Protein 5V1B (pdb70)

Secondary structure (DSSP, 8-state):
--HHHHHIIIIIHHHHHHTSEEEEETSSHHHHHHHHHHHHHHHHHTT-----B----B---EEEEE-S-STT-HHHHHHHHHHHHHHHTTTTSSSS----EEPPEEEEEE--SS--EEEE-S-SS--SEEEEEEEE-BTT--HHHHB--EEE--SSSS--EEE--BTTEEEEEE-STT--EEEPPBSS-EEEEEEEEEPHHHHHHHHHTT-SPSGGGG--EEPPP-

Organism: Homo sapiens (NCBI:txid9606)

InterPro domains:
  IPR005123 Oxoglutarate/iron-dependent dioxygenase domain [PS51471] (278-376)
  IPR006620 Prolyl 4-hydroxylase, alpha subunit [SM00702] (189-375)
  IPR044862 Prolyl 4-hydroxylase alpha subunit, Fe(2+) 2OG dioxygenase domain [PF13640] (283-374)
  IPR051559 Hypoxia-inducible factor prolyl hydroxylases [PTHR12907] (71-391)

B-factor: mean 69.2, std 18.64, range [43.56, 167.68]

GO terms:
  GO:0016706 2-oxoglutarate-dependent dioxygenase activity (F, IDA)
  GO:0008198 ferrous iron binding (F, IDA)
  GO:0005634 nucleus (C, IDA)
  GO:0031545 peptidyl-proline 4-dioxygenase activity (F, IDA)
  GO:0018401 peptidyl-proline hydroxylation to 4-hydroxy-L-proline (P, IDA)
  GO:0005634 nucleus (C, EXP)
  GO:0031545 peptidyl-proline 4-dioxygenase activity (F, EXP)
  GO:0160082 hypoxia-inducible factor-proline dioxygenase activity (F, EXP)
  GO:0043523 regulation of neuron apoptotic process (P, IMP)
  GO:0005515 protein binding (F, IPI)
  GO:0005654 nucleoplasm (C, TAS)
  GO:0005654 nucleoplasm (C, IDA)
  GO:0001666 response to hypoxia (P, IDA)
  GO:0045454 cell redox homeostasis (P, IDA)
  GO:0045732 positive regulation of protein catabolic process (P, IDA)
  GO:0019826 oxygen sensor activity (F, IDA)

Structure (mmCIF, N/CA/C/O backbone):
data_5V1B
#
_entry.id   5V1B
#
_cell.length_a   66.717
_cell.length_b   112.082
_cell.length_c   66.223
_cell.angle_alpha   90.000
_cell.angle_beta   90.000
_cell.angle_gamma   90.000
#
_symmetry.space_group_name_H-M   'C 2 2 21'
#
loop_
_entity.id
_entity.type
_entity.pdbx_description
1 polymer 'Egl nine homolog 2'
2 non-polymer 'SULFATE ION'
3 non-polymer 'FE (III) ION'
4 non-polymer 4-([1,2,4]triazolo[1,5-a]pyridin-5-yl)benzonitrile
5 water water
#
loop_
_atom_site.group_PDB
_atom_site.id
_atom_site.type_symbol
_atom_site.label_atom_id
_atom_site.label_alt_id
_atom_site.label_comp_id
_atom_site.label_asym_id
_atom_site.label_entity_id
_atom_site.label_seq_id
_atom_site.pdbx_PDB_ins_code
_atom_site.Cartn_x
_atom_site.Cartn_y
_atom_site.Cartn_z
_atom_site.occupancy
_atom_site.B_iso_or_equiv
_atom_site.auth_seq_id
_atom_site.auth_comp_id
_atom_site.auth_asym_id
_atom_site.auth_atom_id
_atom_site.pdbx_PDB_model_num
ATOM 1 N N . PRO A 1 8 ? 41.933 5.430 -6.546 1.00 100.10 171 PRO A N 1
ATOM 2 C CA . PRO A 1 8 ? 40.786 6.310 -6.394 1.00 97.45 171 PRO A CA 1
ATOM 3 C C . PRO A 1 8 ? 40.144 6.695 -7.727 1.00 95.05 171 PRO A C 1
ATOM 4 O O . PRO A 1 8 ? 40.839 7.134 -8.644 1.00 95.93 171 PRO A O 1
ATOM 8 N N . SER A 1 9 ? 38.828 6.504 -7.819 1.00 93.59 172 SER A N 1
ATOM 9 C CA . SER A 1 9 ? 38.021 6.982 -8.946 1.00 91.73 172 SER A CA 1
ATOM 10 C C . SER A 1 9 ? 37.620 8.449 -8.730 1.00 92.28 172 SER A C 1
ATOM 11 O O . SER A 1 9 ? 37.759 8.975 -7.619 1.00 92.48 172 SER A O 1
ATOM 14 N N . ALA A 1 10 ? 37.135 9.101 -9.793 1.00 92.24 173 ALA A N 1
ATOM 15 C CA . ALA A 1 10 ? 36.723 10.515 -9.750 1.00 86.36 173 ALA A CA 1
ATOM 16 C C . ALA A 1 10 ? 35.701 10.854 -8.638 1.00 83.62 173 ALA A C 1
ATOM 17 O O . ALA A 1 10 ? 35.911 11.842 -7.928 1.00 83.76 173 ALA A O 1
ATOM 19 N N . PRO A 1 11 ? 34.620 10.042 -8.464 1.00 81.65 174 PRO A N 1
ATOM 20 C CA . PRO A 1 11 ? 33.722 10.331 -7.331 1.00 80.09 174 PRO A CA 1
ATOM 21 C C . PRO A 1 11 ? 34.325 10.063 -5.940 1.00 78.62 174 PRO A C 1
ATOM 22 O O . PRO A 1 11 ? 33.911 10.705 -4.966 1.00 80.29 174 PRO A O 1
ATOM 26 N N . GLU A 1 12 ? 35.276 9.129 -5.855 1.00 75.71 175 GLU A N 1
ATOM 27 C CA . GLU A 1 12 ? 35.986 8.822 -4.604 1.00 72.95 175 GLU A CA 1
ATOM 28 C C . GLU A 1 12 ? 36.899 9.974 -4.199 1.00 72.42 175 GLU A C 1
ATOM 29 O O . GLU A 1 12 ? 36.979 10.330 -3.020 1.00 70.11 175 GLU A O 1
ATOM 35 N N . ARG A 1 13 ? 37.575 10.547 -5.194 1.00 74.32 176 ARG A N 1
ATOM 36 C CA . ARG A 1 13 ? 38.491 11.663 -5.005 1.00 73.34 176 ARG A CA 1
ATOM 37 C C . ARG A 1 13 ? 37.742 12.915 -4.548 1.00 69.67 176 ARG A C 1
ATOM 38 O O . ARG A 1 13 ? 38.216 13.637 -3.667 1.00 67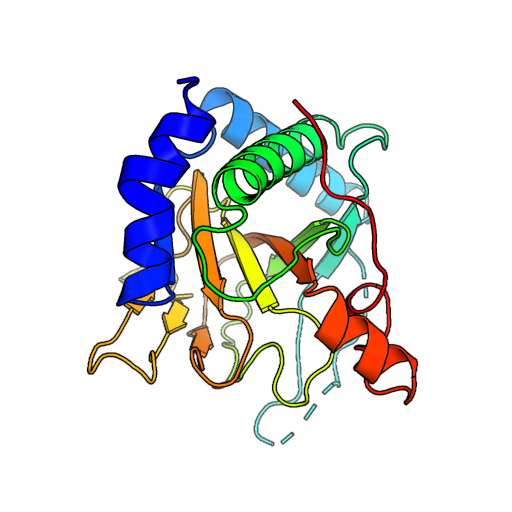.60 176 ARG A O 1
ATOM 46 N N . LEU A 1 14 ? 36.568 13.147 -5.139 1.00 66.82 177 LEU A N 1
ATOM 47 C CA . LEU A 1 14 ? 35.706 14.279 -4.778 1.00 66.03 177 LEU A CA 1
ATOM 48 C C . LEU A 1 14 ? 35.208 14.185 -3.330 1.00 65.89 177 LEU A C 1
ATOM 49 O O . LEU A 1 14 ? 35.184 15.189 -2.604 1.00 66.42 177 LEU A O 1
ATOM 54 N N . ALA A 1 15 ? 34.828 12.974 -2.924 1.00 63.07 178 ALA A N 1
ATOM 55 C CA . ALA A 1 15 ? 34.355 12.720 -1.575 1.00 62.54 178 ALA A CA 1
ATOM 56 C C . ALA A 1 15 ? 35.448 12.937 -0.517 1.00 64.16 178 ALA A C 1
ATOM 57 O O . ALA A 1 15 ? 35.247 13.720 0.415 1.00 64.87 178 ALA A O 1
ATOM 59 N N . LEU A 1 16 ? 36.603 12.284 -0.688 1.00 64.77 179 LEU A N 1
ATOM 60 C CA . LEU A 1 16 ? 37.663 12.274 0.335 1.00 66.00 179 LEU A CA 1
ATOM 61 C C . LEU A 1 16 ? 38.432 13.593 0.462 1.00 67.66 179 LEU A C 1
ATOM 62 O O . LEU A 1 16 ? 38.798 13.998 1.570 1.00 66.25 179 LEU A O 1
ATOM 67 N N . ASP A 1 17 ? 38.671 14.252 -0.673 1.00 69.50 180 ASP A N 1
ATOM 68 C CA . ASP A 1 17 ? 39.426 15.510 -0.712 1.00 71.59 180 ASP A CA 1
ATOM 69 C C . ASP A 1 17 ? 38.565 16.752 -0.467 1.00 70.16 180 ASP A C 1
ATOM 70 O O . ASP A 1 17 ? 39.098 17.807 -0.106 1.00 71.47 180 ASP A O 1
ATOM 75 N N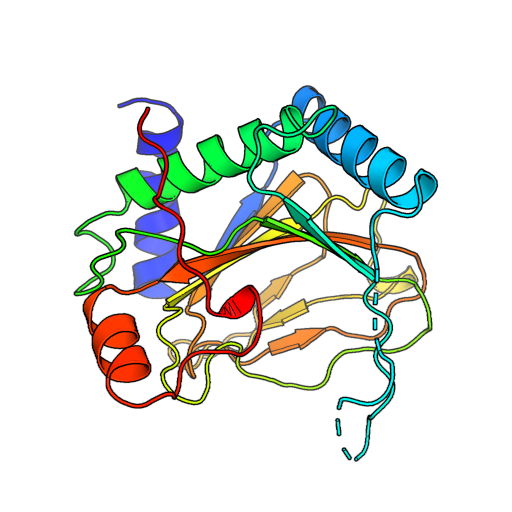 . TYR A 1 18 ? 37.247 16.631 -0.657 1.00 66.26 181 TYR A N 1
ATOM 76 C CA . TYR A 1 18 ? 36.362 17.792 -0.589 1.00 62.00 181 TYR A CA 1
ATOM 77 C C . TYR A 1 18 ? 35.084 17.625 0.239 1.00 60.63 181 TYR A C 1
ATOM 78 O O . TYR A 1 18 ? 34.878 18.375 1.205 1.00 61.01 181 TYR A O 1
ATOM 87 N N . ILE A 1 19 ? 34.230 16.669 -0.133 1.00 56.63 182 ILE A N 1
ATOM 88 C CA . ILE A 1 19 ? 32.912 16.529 0.508 1.00 53.80 182 ILE A CA 1
ATOM 89 C C . ILE A 1 19 ? 32.994 16.171 2.006 1.00 53.54 182 ILE A C 1
ATOM 90 O O . ILE A 1 19 ? 32.375 16.853 2.830 1.00 53.66 182 ILE A O 1
ATOM 95 N N . VAL A 1 20 ? 33.767 15.134 2.343 1.00 52.95 183 VAL A N 1
ATOM 96 C CA . VAL A 1 20 ? 34.003 14.727 3.742 1.00 53.46 183 VAL A CA 1
ATOM 97 C C . VAL A 1 20 ? 34.468 15.897 4.649 1.00 56.42 183 VAL A C 1
ATOM 98 O O . VAL A 1 20 ? 33.771 16.195 5.629 1.00 55.88 183 VAL A O 1
ATOM 102 N N . PRO A 1 21 ? 35.612 16.581 4.324 1.00 58.73 184 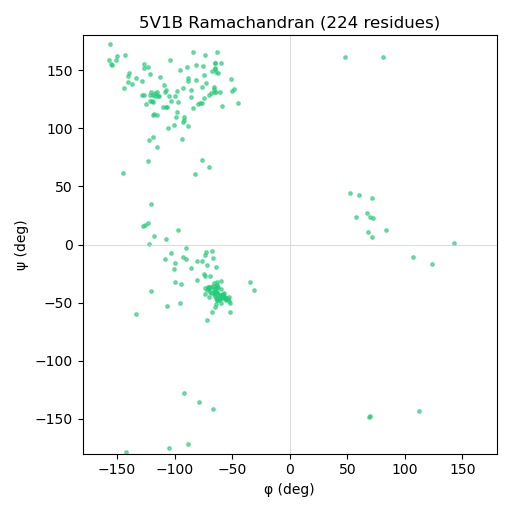PRO A N 1
ATOM 103 C CA . PRO A 1 21 ? 36.016 17.696 5.206 1.00 59.20 184 PRO A CA 1
ATOM 104 C C . PRO A 1 21 ? 35.021 18.866 5.265 1.00 57.82 184 PRO A C 1
ATOM 105 O O . PRO A 1 21 ? 34.898 19.497 6.318 1.00 59.84 184 PRO A O 1
ATOM 109 N N . CYS A 1 22 ? 34.322 19.138 4.162 1.00 55.56 185 CYS A N 1
ATOM 110 C CA . CYS A 1 22 ? 33.243 20.135 4.144 1.00 55.61 185 CYS A CA 1
ATOM 111 C C . CYS A 1 22 ? 32.103 19.793 5.090 1.00 53.44 185 CYS A C 1
ATOM 112 O O . CYS A 1 22 ? 31.655 20.649 5.851 1.00 53.92 185 CYS A O 1
ATOM 115 N N . MET A 1 23 ? 31.649 18.544 5.034 1.00 52.95 186 MET A N 1
ATOM 116 C CA . MET A 1 23 ? 30.564 18.064 5.884 1.00 55.43 186 MET A CA 1
ATOM 117 C C . MET A 1 23 ? 30.973 17.921 7.347 1.00 58.52 186 MET A C 1
ATOM 118 O O . MET A 1 23 ? 30.168 18.200 8.244 1.00 57.24 186 MET A O 1
ATOM 123 N N . ARG A 1 24 ? 32.217 17.486 7.577 1.00 64.16 187 ARG A N 1
ATOM 124 C CA . ARG A 1 24 ? 32.786 17.387 8.925 1.00 67.73 187 ARG A CA 1
ATOM 125 C C . ARG A 1 24 ? 32.826 18.737 9.637 1.00 67.91 187 ARG A C 1
ATOM 126 O O . ARG A 1 24 ? 32.469 18.830 10.813 1.00 70.16 187 ARG A O 1
ATOM 134 N N . TYR A 1 25 ? 33.233 19.777 8.910 1.00 66.88 188 TYR A N 1
ATOM 135 C CA . TYR A 1 25 ? 33.506 21.079 9.506 1.00 71.27 188 TYR A CA 1
ATOM 136 C C . TYR A 1 25 ? 32.325 22.058 9.437 1.00 71.71 188 TYR A C 1
ATOM 137 O O . TYR A 1 25 ? 31.959 22.651 10.458 1.00 72.13 188 TYR A O 1
ATOM 146 N N . TYR A 1 26 ? 31.744 22.230 8.248 1.00 70.64 189 TYR A N 1
ATOM 147 C CA . TYR A 1 26 ? 30.659 23.209 8.047 1.00 71.59 189 TYR A CA 1
ATOM 148 C C . TYR A 1 26 ? 29.277 22.585 8.041 1.00 67.59 189 TYR A C 1
ATOM 149 O O . TYR A 1 26 ? 28.280 23.282 8.250 1.00 67.28 189 TYR A O 1
ATOM 158 N N . GLY A 1 27 ? 29.227 21.280 7.779 1.00 63.10 190 GLY A N 1
ATOM 159 C CA . GLY A 1 27 ? 27.974 20.562 7.596 1.00 58.41 190 GLY A CA 1
ATOM 160 C C . GLY A 1 27 ? 27.240 20.972 6.342 1.00 55.35 190 GLY A C 1
ATOM 161 O O . GLY A 1 27 ? 26.074 20.634 6.161 1.00 55.53 190 GLY A O 1
ATOM 162 N N . ILE A 1 28 ? 27.932 21.728 5.497 1.00 53.71 191 ILE A N 1
ATOM 163 C CA . ILE A 1 28 ? 27.413 22.210 4.226 1.00 53.10 191 ILE A CA 1
ATOM 164 C C . ILE A 1 28 ? 28.526 22.026 3.187 1.00 53.66 191 ILE A C 1
ATOM 165 O O . ILE A 1 28 ? 29.706 22.272 3.475 1.00 54.03 191 ILE A O 1
ATOM 170 N N . CYS A 1 29 ? 28.140 21.563 1.999 1.00 51.51 192 CYS A N 1
ATOM 171 C CA . CYS A 1 29 ? 29.059 21.393 0.885 1.00 51.22 192 CYS A CA 1
ATOM 172 C C . CYS A 1 29 ? 28.394 21.726 -0.437 1.00 52.11 192 CYS A C 1
ATOM 173 O O . CYS A 1 29 ? 27.272 21.296 -0.710 1.00 54.68 192 CYS A O 1
ATOM 176 N N . VAL A 1 30 ? 29.122 22.481 -1.253 1.00 54.35 193 VAL A N 1
ATOM 177 C CA . VAL A 1 30 ? 28.673 22.928 -2.570 1.00 53.38 193 VAL A CA 1
ATOM 178 C C . VAL A 1 30 ? 29.668 22.426 -3.625 1.00 53.20 193 VAL A C 1
ATOM 179 O O . VAL A 1 30 ? 30.866 22.706 -3.529 1.00 52.79 193 VAL A O 1
ATOM 183 N N . VAL A 1 31 ? 29.165 21.675 -4.608 1.00 51.86 194 VAL A N 1
ATOM 184 C CA . VAL A 1 31 ? 29.975 21.171 -5.723 1.00 53.13 194 VAL A CA 1
ATOM 185 C C . VAL A 1 31 ? 29.445 21.719 -7.049 1.00 54.98 194 VAL A C 1
ATOM 186 O O . VAL A 1 31 ? 28.352 21.365 -7.487 1.00 54.32 194 VAL A O 1
ATOM 190 N N . ASP A 1 32 ? 30.234 22.589 -7.674 1.00 60.37 195 ASP A N 1
ATOM 191 C CA . ASP A 1 32 ? 29.908 23.139 -8.991 1.00 61.63 195 ASP A CA 1
ATOM 192 C C . ASP A 1 32 ? 30.453 22.273 -10.117 1.00 61.34 195 ASP A C 1
ATOM 193 O O . ASP A 1 32 ? 31.447 21.557 -9.933 1.00 62.02 195 ASP A O 1
ATOM 198 N N . SER A 1 33 ? 29.778 22.343 -11.268 1.00 60.97 196 SER A N 1
ATOM 199 C CA . SER A 1 33 ? 30.040 21.496 -12.444 1.00 61.74 196 SER A CA 1
ATOM 200 C C . SER A 1 33 ? 30.056 19.997 -12.092 1.00 62.71 196 SER A C 1
ATOM 201 O O . SER A 1 33 ? 30.929 19.240 -12.546 1.00 66.70 196 SER A O 1
ATOM 204 N N . PHE A 1 34 ? 29.072 19.591 -11.285 1.00 59.96 197 PHE A N 1
ATOM 205 C CA . PHE A 1 34 ? 28.984 18.236 -10.736 1.00 57.16 197 PHE A CA 1
ATOM 206 C C . PHE A 1 34 ? 28.815 17.150 -11.796 1.00 58.77 197 PHE A C 1
ATOM 207 O O . PHE A 1 34 ? 29.428 16.084 -11.689 1.00 62.49 197 PHE A O 1
ATOM 215 N N . LEU A 1 35 ? 27.992 17.429 -12.806 1.00 58.12 198 LEU A N 1
ATOM 216 C CA . LEU A 1 35 ? 27.733 16.488 -13.895 1.00 57.56 198 LEU A CA 1
ATOM 217 C C . LEU A 1 35 ? 28.369 16.885 -15.236 1.00 58.96 198 LEU A C 1
ATOM 218 O O . LEU A 1 35 ? 28.414 16.070 -16.162 1.00 59.86 198 LEU A O 1
ATOM 223 N N . GLY A 1 36 ? 28.856 18.125 -15.333 1.00 56.91 199 GLY A N 1
ATOM 224 C CA . GLY A 1 36 ? 29.304 18.690 -16.604 1.00 57.85 199 GLY A CA 1
ATOM 225 C C . GLY A 1 36 ? 28.143 19.201 -17.439 1.00 58.25 199 GLY A C 1
ATOM 226 O O . GLY A 1 36 ? 26.989 18.821 -17.222 1.00 57.53 199 GLY A O 1
ATOM 227 N N . ALA A 1 37 ? 28.455 20.060 -18.404 1.00 61.07 200 ALA A N 1
ATOM 228 C CA . ALA A 1 37 ? 27.442 20.714 -19.241 1.00 63.12 200 ALA A CA 1
ATOM 229 C C . ALA A 1 37 ? 26.560 19.745 -20.045 1.00 64.29 200 ALA A C 1
ATOM 230 O O . ALA A 1 37 ? 25.355 19.983 -20.181 1.00 64.43 200 ALA A O 1
ATOM 232 N N . ALA A 1 38 ? 27.156 18.662 -20.553 1.00 64.36 201 ALA A N 1
ATOM 233 C CA . ALA A 1 38 ? 26.458 17.716 -21.435 1.00 64.66 201 ALA A CA 1
ATOM 234 C C . ALA A 1 38 ? 25.346 16.933 -20.728 1.00 62.39 201 ALA A C 1
ATOM 235 O O . ALA A 1 38 ? 24.184 16.995 -21.145 1.00 61.96 201 ALA A O 1
ATOM 237 N N . LEU A 1 39 ? 25.704 16.211 -19.666 1.00 60.75 202 LEU A N 1
ATOM 238 C CA . LEU A 1 39 ? 24.738 15.415 -18.908 1.00 60.22 202 LEU A CA 1
ATOM 239 C C . LEU A 1 39 ? 23.779 16.301 -18.111 1.00 59.05 202 LEU A C 1
ATOM 240 O O . LEU A 1 39 ? 22.592 15.994 -18.014 1.00 59.40 202 LEU A O 1
ATOM 245 N N . GLY A 1 40 ? 24.304 17.395 -17.559 1.00 58.70 203 GLY A N 1
ATOM 246 C CA . GLY A 1 40 ? 23.499 18.408 -16.878 1.00 59.28 203 GLY A CA 1
ATOM 247 C C . GLY A 1 40 ? 22.435 18.991 -17.794 1.00 62.44 203 GLY A C 1
ATOM 248 O O . GLY A 1 40 ? 21.293 19.203 -17.374 1.00 62.86 203 GLY A O 1
ATOM 249 N N . GLY A 1 41 ? 22.826 19.257 -19.042 1.00 63.98 204 GLY A N 1
ATOM 250 C CA . GLY A 1 41 ? 21.904 19.664 -20.102 1.00 64.01 204 GLY A CA 1
ATOM 251 C C . GLY A 1 41 ? 20.825 18.627 -20.350 1.00 64.99 204 GLY A C 1
ATOM 252 O O . GLY A 1 41 ? 19.641 18.973 -20.457 1.00 65.93 204 GLY A O 1
ATOM 253 N N . ARG A 1 42 ? 21.235 17.356 -20.419 1.00 65.44 205 ARG A N 1
ATOM 254 C CA . ARG A 1 42 ? 20.303 16.232 -20.579 1.00 66.17 205 ARG A CA 1
ATOM 255 C C . ARG A 1 42 ? 19.332 16.056 -19.408 1.00 64.71 205 ARG A C 1
ATOM 256 O O . ARG A 1 42 ? 18.165 15.719 -19.638 1.00 67.64 205 ARG A O 1
ATOM 264 N N . VAL A 1 43 ? 19.802 16.290 -18.175 1.00 61.02 206 VAL A N 1
ATOM 265 C CA . VAL A 1 43 ? 18.933 16.260 -16.981 1.00 58.11 206 VAL A CA 1
ATOM 266 C C . VAL A 1 43 ? 17.865 17.361 -17.075 1.00 58.88 206 VAL A C 1
ATOM 267 O O . VAL A 1 43 ? 16.673 17.091 -16.873 1.00 60.08 206 VAL A O 1
ATOM 271 N N . LEU A 1 44 ? 18.293 18.580 -17.416 1.00 58.53 207 LEU A N 1
ATOM 272 C CA . LEU A 1 44 ? 17.381 19.714 -17.583 1.00 60.04 207 LEU A CA 1
ATOM 273 C C . LEU A 1 44 ? 16.321 19.445 -18.647 1.00 62.43 207 LEU A C 1
ATOM 274 O O . LEU A 1 44 ? 15.137 19.703 -18.415 1.00 63.61 207 LEU A O 1
ATOM 279 N N . ALA A 1 45 ? 16.754 18.916 -19.793 1.00 63.31 208 ALA A N 1
ATOM 280 C CA . ALA A 1 45 ? 15.852 18.528 -20.885 1.00 65.85 208 ALA A CA 1
ATOM 281 C C . ALA A 1 45 ? 14.723 17.600 -20.412 1.00 65.83 208 ALA A C 1
ATOM 282 O O . ALA A 1 45 ? 13.555 17.818 -20.752 1.00 66.19 208 ALA A O 1
ATOM 284 N N . GLU A 1 46 ? 15.083 16.593 -19.610 1.00 64.45 209 GLU A N 1
ATOM 285 C CA . GLU A 1 46 ? 14.132 15.599 -19.105 1.00 63.51 209 GLU A CA 1
ATOM 286 C C . GLU A 1 46 ? 13.137 16.190 -18.112 1.00 62.21 209 GLU A C 1
ATOM 287 O O . GLU A 1 46 ? 11.944 15.884 -18.177 1.00 61.29 209 GLU A O 1
ATOM 293 N N . VAL A 1 47 ? 13.637 17.044 -17.215 1.00 59.87 210 VAL A N 1
ATOM 294 C CA . VAL A 1 47 ? 12.813 17.727 -16.207 1.00 58.82 210 VAL A CA 1
ATOM 295 C C . VAL A 1 47 ? 11.741 18.605 -16.868 1.00 61.29 210 VAL A C 1
ATOM 296 O O . VAL A 1 47 ? 10.579 18.603 -16.443 1.00 63.52 210 VAL A O 1
ATOM 300 N N . GLU A 1 48 ? 12.142 19.328 -17.912 1.00 61.77 211 GLU A N 1
ATOM 301 C CA . GLU A 1 48 ? 11.236 20.170 -18.685 1.00 64.54 211 GLU A CA 1
ATOM 302 C C . GLU A 1 48 ? 10.230 19.346 -19.474 1.00 66.12 211 GLU A C 1
ATOM 303 O O . GLU A 1 48 ? 9.072 19.749 -19.614 1.00 68.04 211 GLU A O 1
ATOM 309 N N . ALA A 1 49 ? 10.686 18.201 -19.985 1.00 65.56 212 ALA A N 1
ATOM 310 C CA . ALA A 1 49 ? 9.827 17.244 -20.679 1.00 66.78 212 ALA A CA 1
ATOM 311 C C . ALA A 1 49 ? 8.817 16.622 -19.726 1.00 65.85 212 ALA A C 1
ATOM 312 O O . ALA A 1 49 ? 7.680 16.349 -20.118 1.00 68.79 212 ALA A O 1
ATOM 314 N N . LEU A 1 50 ? 9.239 16.403 -18.480 1.00 63.19 213 LEU A N 1
ATOM 315 C CA . LEU A 1 50 ? 8.336 15.975 -17.421 1.00 61.96 213 LEU A CA 1
ATOM 316 C C . LEU A 1 50 ? 7.319 17.069 -17.131 1.00 63.24 213 LEU A C 1
ATOM 317 O O . LEU A 1 50 ? 6.124 16.779 -17.008 1.00 63.20 213 LEU A O 1
ATOM 322 N N . LYS A 1 51 ? 7.794 18.317 -17.056 1.00 63.93 214 LYS A N 1
ATOM 323 C CA . LYS A 1 51 ? 6.920 19.467 -16.818 1.00 68.27 214 LYS A CA 1
ATOM 324 C C . LYS A 1 51 ? 5.844 19.618 -17.895 1.00 73.56 214 LYS A C 1
ATOM 325 O O . LYS A 1 51 ? 4.679 19.856 -17.565 1.00 76.57 214 LYS A O 1
ATOM 331 N N . ARG A 1 52 ? 6.238 19.459 -19.162 1.00 77.34 215 ARG A N 1
ATOM 332 C CA . ARG A 1 52 ? 5.315 19.576 -20.305 1.00 81.50 215 ARG A CA 1
ATOM 333 C C . ARG A 1 52 ? 4.309 18.428 -20.410 1.00 82.52 215 ARG A C 1
ATOM 334 O O . ARG A 1 52 ? 3.158 18.649 -20.786 1.00 87.96 215 ARG A O 1
ATOM 342 N N . GLY A 1 53 ? 4.743 17.213 -20.082 1.00 80.33 216 GLY A N 1
ATOM 343 C CA . GLY A 1 53 ? 3.858 16.043 -20.067 1.00 81.07 216 GLY A CA 1
ATOM 344 C C . GLY A 1 53 ? 2.790 16.071 -18.981 1.00 81.12 216 GLY A C 1
ATOM 345 O O . GLY A 1 53 ? 1.917 15.198 -18.943 1.00 83.01 216 GLY A O 1
ATOM 346 N N . GLY A 1 54 ? 2.858 17.080 -18.112 1.00 79.03 217 GLY A N 1
ATOM 347 C CA . GLY A 1 54 ? 1.953 17.219 -16.972 1.00 79.23 217 GLY A CA 1
ATOM 348 C C . GLY A 1 54 ? 2.243 16.185 -15.905 1.00 78.12 217 GLY A C 1
ATOM 349 O O . GLY A 1 54 ? 1.321 15.625 -15.311 1.00 80.32 217 GLY A O 1
ATOM 350 N N . ARG A 1 55 ? 3.529 15.933 -15.668 1.00 77.23 218 ARG A N 1
ATOM 351 C CA . ARG A 1 55 ? 3.959 14.896 -14.733 1.00 74.69 218 ARG A CA 1
ATOM 352 C C . ARG A 1 55 ? 4.357 15.443 -13.365 1.00 71.42 218 ARG A C 1
ATOM 353 O O . ARG A 1 55 ? 4.446 14.682 -12.403 1.00 70.13 218 ARG A O 1
ATOM 361 N N . LEU A 1 56 ? 4.589 16.754 -13.282 1.00 70.64 219 LEU A N 1
ATOM 362 C CA . LEU A 1 56 ? 4.854 17.417 -12.002 1.00 71.03 219 LEU A CA 1
ATOM 363 C C . LEU A 1 56 ? 3.542 17.930 -11.395 1.00 75.09 219 LEU A C 1
ATOM 364 O O . LEU A 1 56 ? 2.975 18.915 -11.880 1.00 77.06 219 LEU A O 1
ATOM 369 N N . ARG A 1 57 ? 3.071 17.252 -10.343 1.00 79.02 220 ARG A N 1
ATOM 370 C CA . ARG A 1 57 ? 1.752 17.512 -9.732 1.00 86.54 220 ARG A CA 1
ATOM 371 C C . ARG A 1 57 ? 1.648 18.881 -9.046 1.00 83.83 220 ARG A C 1
ATOM 372 O O . ARG A 1 57 ? 2.580 19.322 -8.380 1.00 79.21 220 ARG A O 1
ATOM 380 N N . GLN A 1 60 ? -0.874 20.852 -4.152 1.00 114.45 223 GLN A N 1
ATOM 381 C CA . GLN A 1 60 ? -1.713 21.418 -3.097 1.00 118.95 223 GLN A CA 1
ATOM 382 C C . GLN A 1 60 ? -1.150 22.743 -2.580 1.00 119.58 223 GLN A C 1
ATOM 383 O O . GLN A 1 60 ? 0.040 22.845 -2.256 1.00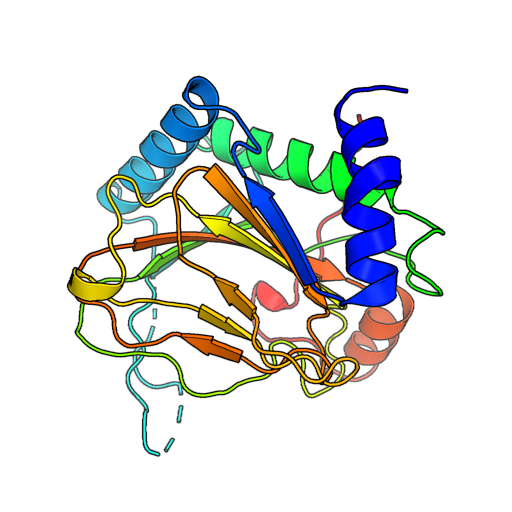 119.14 223 GLN A O 1
ATOM 389 N N . LEU A 1 61 ? -2.030 23.743 -2.506 1.00 119.98 224 LEU A N 1
ATOM 390 C CA . LEU A 1 61 ? -1.699 25.083 -2.021 1.00 116.74 224 LEU A CA 1
ATOM 391 C C . LEU A 1 61 ? -1.463 25.172 -0.512 1.00 119.95 224 LEU A C 1
ATOM 392 O O . LEU A 1 61 ? -0.339 25.444 -0.080 1.00 125.42 224 LEU A O 1
ATOM 397 N N . VAL A 1 62 ? -2.510 24.914 0.275 1.00 118.66 225 VAL A N 1
ATOM 398 C CA . VAL A 1 62 ? -2.536 25.263 1.704 1.00 118.83 225 VAL A CA 1
ATOM 399 C C . VAL A 1 62 ? -1.954 24.174 2.629 1.00 123.79 225 VAL A C 1
ATOM 400 O O . VAL A 1 62 ? -2.623 23.177 2.935 1.00 122.94 225 VAL A O 1
ATOM 404 N N . SER A 1 63 ? -0.708 24.404 3.066 1.00 129.20 226 SER A N 1
ATOM 405 C CA . SER A 1 63 ? 0.110 23.488 3.903 1.00 131.00 226 SER A CA 1
ATOM 406 C C . SER A 1 63 ? 0.154 22.030 3.427 1.00 129.63 226 SER A C 1
ATOM 407 O O . SER A 1 63 ? 1.195 21.375 3.495 1.00 123.86 226 SER A O 1
ATOM 410 N N . PRO A 1 69 ? 2.613 33.029 9.089 1.00 133.59 232 PRO A N 1
ATOM 411 C CA . PRO A 1 69 ? 1.667 33.830 8.310 1.00 133.49 232 PRO A CA 1
ATOM 412 C C . PRO A 1 69 ? 1.479 33.302 6.881 1.00 132.62 232 PRO A C 1
ATOM 413 O O . PRO A 1 69 ? 0.353 33.306 6.368 1.00 125.03 232 PRO A O 1
ATOM 417 N N . ARG A 1 70 ? 2.580 32.854 6.267 1.00 132.90 233 ARG A N 1
ATOM 418 C CA . ARG A 1 70 ? 2.620 32.356 4.884 1.00 128.85 233 ARG A CA 1
ATOM 419 C C . ARG A 1 70 ? 2.008 30.959 4.759 1.00 125.43 233 ARG A C 1
ATOM 420 O O . ARG A 1 70 ? 2.418 30.034 5.468 1.00 126.82 233 ARG A O 1
ATOM 428 N N . SER A 1 71 ? 1.043 30.815 3.849 1.00 122.57 234 SER A N 1
ATOM 429 C CA . SER A 1 71 ? 0.294 29.559 3.676 1.00 119.18 234 SER A CA 1
ATOM 430 C C . SER A 1 71 ? 0.409 28.940 2.280 1.00 116.24 234 SER A C 1
ATOM 431 O O . SER A 1 71 ? 0.514 27.717 2.153 1.00 111.53 234 SER A O 1
ATOM 434 N N . ILE A 1 72 ? 0.387 29.791 1.251 1.00 115.62 235 ILE A N 1
ATOM 435 C CA . ILE A 1 72 ? 0.344 29.368 -0.159 1.00 113.99 235 ILE A CA 1
ATOM 436 C C . ILE A 1 72 ? 1.716 28.875 -0.645 1.00 112.02 235 ILE A C 1
ATOM 437 O O . ILE A 1 72 ? 2.702 29.615 -0.585 1.00 107.69 235 ILE A O 1
ATOM 442 N N . ARG A 1 73 ? 1.759 27.626 -1.118 1.00 116.82 236 ARG A N 1
ATOM 443 C CA . ARG A 1 73 ? 2.981 27.019 -1.663 1.00 120.77 236 ARG A CA 1
ATOM 444 C C . ARG A 1 73 ? 3.051 27.257 -3.179 1.00 117.16 236 ARG A C 1
ATOM 445 O O . ARG A 1 73 ? 2.926 28.403 -3.618 1.00 121.95 236 ARG A O 1
ATOM 453 N N . GLY A 1 74 ? 3.246 26.200 -3.970 1.00 109.91 237 GLY A N 1
ATOM 454 C CA . GLY A 1 74 ? 3.333 26.326 -5.428 1.00 106.95 237 GLY A CA 1
ATOM 455 C C . GLY A 1 74 ? 4.327 25.422 -6.138 1.00 102.06 237 GLY A C 1
ATOM 456 O O . GLY A 1 74 ? 4.462 25.497 -7.365 1.00 100.33 237 GLY A O 1
ATOM 457 N N . ASP A 1 75 ? 5.018 24.574 -5.372 1.00 96.85 238 ASP A N 1
ATOM 458 C CA . ASP A 1 75 ? 5.947 23.586 -5.923 1.00 89.25 238 ASP A CA 1
ATOM 459 C C . ASP A 1 75 ? 5.169 22.565 -6.735 1.00 83.36 238 ASP A C 1
ATOM 460 O O . ASP A 1 75 ? 4.142 22.040 -6.281 1.00 82.83 238 ASP A O 1
ATOM 465 N N . GLN A 1 76 ? 5.659 22.310 -7.942 1.00 73.72 239 GLN A N 1
ATOM 466 C CA . GLN A 1 76 ? 5.161 21.222 -8.764 1.00 67.57 239 GLN A CA 1
ATOM 467 C C . GLN A 1 76 ? 6.220 20.142 -8.753 1.00 61.22 239 GLN A C 1
ATOM 468 O O . GLN A 1 76 ? 7.349 20.377 -9.170 1.00 60.45 239 GLN A O 1
ATOM 474 N N . ILE A 1 77 ? 5.863 18.971 -8.238 1.00 56.96 240 ILE A N 1
ATOM 475 C CA . ILE A 1 77 ? 6.850 17.921 -7.982 1.00 54.75 240 ILE A CA 1
ATOM 476 C C . ILE A 1 77 ? 6.481 16.581 -8.634 1.00 54.47 240 ILE A C 1
ATOM 477 O O . ILE A 1 77 ? 5.313 16.316 -8.900 1.00 57.67 240 ILE A O 1
ATOM 482 N N . ALA A 1 78 ? 7.491 15.756 -8.904 1.00 53.19 241 ALA A N 1
ATOM 483 C CA . ALA A 1 78 ? 7.296 14.340 -9.238 1.00 53.13 241 ALA A CA 1
ATOM 484 C C . ALA A 1 78 ? 8.384 13.520 -8.568 1.00 52.65 241 ALA A C 1
ATOM 485 O O . ALA A 1 78 ? 9.524 13.978 -8.443 1.00 53.23 241 ALA A O 1
ATOM 487 N N . TRP A 1 79 ? 8.029 12.314 -8.136 1.00 53.65 242 TRP A N 1
ATOM 488 C CA . TRP A 1 79 ? 8.986 11.401 -7.522 1.00 51.82 242 TRP A CA 1
ATOM 489 C C . TRP A 1 79 ? 9.483 10.389 -8.548 1.00 53.75 242 TRP A C 1
ATOM 490 O O . TRP A 1 79 ? 8.710 9.556 -9.029 1.00 57.56 242 TRP A O 1
ATOM 501 N N . VAL A 1 80 ? 10.775 10.479 -8.869 1.00 52.85 243 VAL A N 1
ATOM 502 C CA . VAL A 1 80 ? 11.429 9.663 -9.904 1.00 54.10 243 VAL A CA 1
ATOM 503 C C . VAL A 1 80 ? 12.407 8.651 -9.288 1.00 55.87 243 VAL A C 1
ATOM 504 O O . VAL A 1 80 ? 13.384 9.037 -8.637 1.00 52.24 243 VAL A O 1
ATOM 508 N N . GLU A 1 81 ? 12.124 7.364 -9.509 1.00 61.30 244 GLU A N 1
ATOM 509 C CA . GLU A 1 81 ? 12.984 6.248 -9.077 1.00 64.60 244 GLU A CA 1
ATOM 510 C C . GLU A 1 81 ? 14.284 6.184 -9.896 1.00 64.14 244 GLU A C 1
ATOM 511 O O . GLU A 1 81 ? 15.339 5.852 -9.358 1.00 62.92 244 GLU A O 1
ATOM 517 N N . GLY A 1 82 ? 14.196 6.489 -11.190 1.00 65.56 245 GLY A N 1
ATOM 518 C CA . GLY A 1 82 ? 15.378 6.585 -12.050 1.00 68.11 245 GLY A CA 1
ATOM 519 C C . GLY A 1 82 ? 15.384 5.704 -13.287 1.00 71.57 245 GLY A C 1
ATOM 520 O O . GLY A 1 82 ? 16.167 5.938 -14.211 1.00 70.57 245 GLY A O 1
ATOM 521 N N . HIS A 1 83 ? 14.521 4.692 -13.305 1.00 75.23 246 HIS A N 1
ATOM 522 C CA . HIS A 1 83 ? 14.477 3.727 -14.404 1.00 79.91 246 HIS A CA 1
ATOM 523 C C . HIS A 1 83 ? 13.312 3.941 -15.379 1.00 79.43 246 HIS A C 1
ATOM 524 O O . HIS A 1 83 ? 13.250 3.290 -16.423 1.00 84.39 246 HIS A O 1
ATOM 531 N N . GLU A 1 84 ? 12.413 4.865 -15.038 1.00 77.52 247 GLU A N 1
ATOM 532 C CA . GLU A 1 84 ? 11.255 5.238 -15.868 1.00 77.45 247 GLU A CA 1
ATOM 533 C C . GLU A 1 84 ? 11.669 5.766 -17.253 1.00 78.06 247 GLU A C 1
ATOM 534 O O . GLU A 1 84 ? 12.802 6.238 -17.406 1.00 76.35 247 GLU A O 1
ATOM 540 N N . PRO A 1 85 ? 10.762 5.685 -18.263 1.00 81.59 248 PRO A N 1
ATOM 541 C CA . PRO A 1 85 ? 11.081 6.235 -19.596 1.00 83.26 248 PRO A CA 1
ATOM 542 C C . PRO A 1 85 ? 11.269 7.753 -19.571 1.00 80.40 248 PRO A C 1
ATOM 543 O O . PRO A 1 85 ? 10.447 8.472 -18.992 1.00 77.91 248 PRO A O 1
ATOM 547 N N . GLY A 1 86 ? 12.359 8.217 -20.180 1.00 80.35 249 GLY A N 1
ATOM 548 C CA . GLY A 1 86 ? 12.723 9.637 -20.201 1.00 78.76 249 GLY A CA 1
ATOM 549 C C . GLY A 1 86 ? 13.172 10.194 -18.860 1.00 75.33 249 GLY A C 1
ATOM 550 O O . GLY A 1 86 ? 13.082 11.401 -18.630 1.00 72.89 249 GLY A O 1
ATOM 551 N N . CYS A 1 87 ? 13.643 9.307 -17.980 1.00 73.81 250 CYS A N 1
ATOM 552 C CA . CYS A 1 87 ? 14.198 9.674 -16.675 1.00 71.28 250 CYS A CA 1
ATOM 553 C C . CYS A 1 87 ? 15.610 9.109 -16.471 1.00 72.74 250 CYS A C 1
ATOM 554 O O . CYS A 1 87 ? 16.109 9.062 -15.343 1.00 73.59 250 CYS A O 1
ATOM 557 N N . ARG A 1 88 ? 16.238 8.702 -17.575 1.00 76.02 251 ARG A N 1
ATOM 558 C CA . ARG A 1 88 ? 17.563 8.072 -17.591 1.00 78.27 251 ARG A CA 1
ATOM 559 C C . ARG A 1 88 ? 18.666 8.995 -17.069 1.00 73.36 251 ARG A C 1
ATOM 560 O O . ARG A 1 88 ? 19.491 8.573 -16.259 1.00 72.90 251 ARG A O 1
ATOM 568 N N . SER A 1 89 ? 18.668 10.245 -17.535 1.00 69.92 252 SER A N 1
ATOM 569 C CA . SER A 1 89 ? 19.630 11.260 -17.092 1.00 67.28 252 SER A CA 1
ATOM 570 C C . SER A 1 89 ? 19.438 11.613 -15.612 1.00 63.23 252 SER A C 1
ATOM 571 O O . SER A 1 89 ? 20.420 11.738 -14.868 1.00 60.10 252 SER A O 1
ATOM 574 N N . ILE A 1 90 ? 18.176 11.760 -15.197 1.00 59.97 253 ILE A N 1
ATOM 575 C CA . ILE A 1 90 ? 17.830 11.933 -13.779 1.00 57.43 253 ILE A CA 1
ATOM 576 C C . ILE A 1 90 ? 18.342 10.731 -12.974 1.00 57.60 253 ILE A C 1
ATOM 577 O O . ILE A 1 90 ? 18.941 10.906 -11.909 1.00 56.66 253 ILE A O 1
ATOM 582 N N . GLY A 1 91 ? 18.137 9.528 -13.516 1.00 59.59 254 GLY A N 1
ATOM 583 C CA . GLY A 1 91 ? 18.689 8.288 -12.956 1.00 61.41 254 GLY A CA 1
ATOM 584 C C . GLY A 1 91 ? 20.203 8.334 -12.816 1.00 62.10 254 GLY A C 1
ATOM 585 O O . GLY A 1 91 ? 20.747 7.955 -11.768 1.00 61.18 254 GLY A O 1
ATOM 586 N N . ALA A 1 92 ? 20.871 8.820 -13.868 1.00 61.87 255 ALA A N 1
ATOM 587 C CA . ALA A 1 92 ? 22.326 9.004 -13.886 1.00 60.95 255 ALA A CA 1
ATOM 588 C C . ALA A 1 92 ? 22.805 10.036 -12.862 1.00 61.18 255 ALA A C 1
ATOM 589 O O . ALA A 1 92 ? 23.877 9.858 -12.276 1.00 63.14 255 ALA A O 1
ATOM 591 N N . LEU A 1 93 ? 22.019 11.098 -12.642 1.00 58.35 256 LEU A N 1
ATOM 592 C CA . LEU A 1 93 ? 22.322 12.074 -11.587 1.00 56.11 256 LEU A CA 1
ATOM 593 C C . LEU A 1 93 ? 22.346 11.383 -10.230 1.00 56.14 256 LEU A C 1
ATOM 594 O O . LEU A 1 93 ? 23.311 11.525 -9.467 1.00 55.68 256 LEU A O 1
ATOM 599 N N . MET A 1 94 ? 21.281 10.629 -9.960 1.00 55.83 257 MET A N 1
ATOM 600 C CA . MET A 1 94 ? 21.097 9.906 -8.704 1.00 55.23 257 MET A CA 1
ATOM 601 C C . MET A 1 94 ? 22.250 8.950 -8.420 1.00 54.91 257 MET A C 1
ATOM 602 O O . MET A 1 94 ? 22.715 8.874 -7.283 1.00 53.93 257 MET A O 1
ATOM 607 N N . ALA A 1 95 ? 22.714 8.253 -9.461 1.00 55.47 258 ALA A N 1
ATOM 608 C CA . ALA A 1 95 ? 23.859 7.343 -9.369 1.00 57.34 258 ALA A CA 1
ATOM 609 C C . ALA A 1 95 ? 25.149 8.068 -8.959 1.00 57.42 258 ALA A C 1
ATOM 610 O O . ALA A 1 95 ? 25.892 7.581 -8.101 1.00 56.98 258 ALA A O 1
ATOM 612 N N . HIS A 1 96 ? 25.381 9.237 -9.560 1.00 57.66 259 HIS A N 1
ATOM 613 C CA . HIS A 1 96 ? 26.525 10.098 -9.250 1.00 58.67 259 HIS A CA 1
ATOM 614 C C . HIS A 1 96 ? 26.506 10.657 -7.827 1.00 56.35 259 HIS A C 1
ATOM 615 O O . HIS A 1 96 ? 27.560 10.760 -7.185 1.00 54.45 259 HIS A O 1
ATOM 622 N N . VAL A 1 97 ? 25.313 11.029 -7.356 1.00 54.39 260 VAL A N 1
ATOM 623 C CA . VAL A 1 97 ? 25.126 11.529 -5.990 1.00 52.31 260 VAL A CA 1
ATOM 624 C C . VAL A 1 97 ? 25.323 10.362 -5.015 1.00 53.07 260 VAL A C 1
ATOM 625 O O . VAL A 1 97 ? 26.042 10.502 -4.022 1.00 53.55 260 VAL A O 1
ATOM 629 N N . ASP A 1 98 ? 24.718 9.214 -5.334 1.00 53.12 261 ASP A N 1
ATOM 630 C CA . ASP A 1 98 ? 24.882 7.979 -4.563 1.00 53.84 261 ASP A CA 1
ATOM 631 C C . ASP A 1 98 ? 26.345 7.579 -4.410 1.00 53.94 261 ASP A C 1
ATOM 632 O O . ASP A 1 98 ? 26.783 7.279 -3.305 1.00 54.53 261 ASP A O 1
ATOM 637 N N . ALA A 1 99 ? 27.092 7.595 -5.515 1.00 53.86 262 ALA A N 1
ATOM 638 C CA . ALA A 1 99 ? 28.512 7.228 -5.516 1.00 54.24 262 ALA A CA 1
ATOM 639 C C . ALA A 1 99 ? 29.305 8.099 -4.547 1.00 53.72 262 ALA A C 1
ATOM 640 O O . ALA A 1 99 ? 30.115 7.600 -3.769 1.00 55.52 262 ALA A O 1
ATOM 642 N N . VAL A 1 100 ? 29.030 9.397 -4.597 1.00 53.49 263 VAL A N 1
ATOM 643 C CA . VAL A 1 100 ? 29.639 10.400 -3.736 1.00 54.08 263 VAL A CA 1
ATOM 644 C C . VAL A 1 100 ? 29.352 10.145 -2.238 1.00 55.45 263 VAL A C 1
ATOM 645 O O . VAL A 1 100 ? 30.279 10.176 -1.417 1.00 53.88 263 VAL A O 1
ATOM 649 N N . ILE A 1 101 ? 28.084 9.862 -1.914 1.00 56.03 264 ILE A N 1
ATOM 650 C CA . ILE A 1 101 ? 27.644 9.504 -0.552 1.00 56.34 264 ILE A CA 1
ATOM 651 C C . ILE A 1 101 ? 28.241 8.153 -0.105 1.00 58.47 264 ILE A C 1
ATOM 652 O O . ILE A 1 101 ? 28.631 8.011 1.058 1.00 58.89 264 ILE A O 1
ATOM 657 N N . ARG A 1 102 ? 28.327 7.184 -1.029 1.00 61.00 265 ARG A N 1
ATOM 658 C CA . ARG A 1 102 ? 28.959 5.871 -0.777 1.00 62.94 265 ARG A CA 1
ATOM 659 C C . ARG A 1 102 ? 30.388 6.043 -0.286 1.00 64.94 265 ARG A C 1
ATOM 660 O O . ARG A 1 102 ? 30.804 5.397 0.675 1.00 66.78 265 ARG A O 1
ATOM 668 N N . HIS A 1 103 ? 31.128 6.921 -0.962 1.00 65.19 266 HIS A N 1
ATOM 669 C CA . HIS A 1 103 ? 32.529 7.177 -0.656 1.00 67.34 266 HIS A CA 1
ATOM 670 C C . HIS A 1 103 ? 32.758 7.998 0.627 1.00 68.42 266 HIS A C 1
ATOM 671 O O . HIS A 1 103 ? 33.898 8.124 1.093 1.00 75.71 266 HIS A O 1
ATOM 678 N N . CYS A 1 104 ? 31.678 8.532 1.196 1.00 64.83 267 CYS A N 1
ATOM 679 C CA . CYS A 1 104 ? 31.722 9.233 2.481 1.00 64.49 267 CYS A CA 1
ATOM 680 C C . CYS A 1 104 ? 31.486 8.321 3.686 1.00 66.52 267 CYS A C 1
ATOM 681 O O . CYS A 1 104 ? 31.726 8.735 4.822 1.00 68.14 267 CYS A O 1
ATOM 684 N N . ALA A 1 105 ? 31.019 7.094 3.434 1.00 68.60 268 ALA A N 1
ATOM 685 C CA . ALA A 1 105 ? 30.682 6.121 4.486 1.00 70.38 268 ALA A CA 1
ATOM 686 C C . ALA A 1 105 ? 31.797 5.953 5.512 1.00 72.86 268 ALA A C 1
ATOM 687 O O . ALA A 1 105 ? 32.970 5.820 5.155 1.00 75.36 268 ALA A O 1
ATOM 689 N N . GLY A 1 106 ? 31.414 6.002 6.785 1.00 75.91 269 GLY A N 1
ATOM 690 C CA . GLY A 1 106 ? 32.350 5.888 7.904 1.00 79.34 269 GLY A CA 1
ATOM 691 C C . GLY A 1 106 ? 33.256 7.087 8.120 1.00 80.90 269 GLY A C 1
ATOM 692 O O . GLY A 1 106 ? 34.158 7.036 8.960 1.00 86.37 269 GLY A O 1
ATOM 693 N N . ARG A 1 107 ? 33.021 8.162 7.370 1.00 78.35 270 ARG A N 1
ATOM 694 C CA . ARG A 1 107 ? 33.848 9.362 7.449 1.00 79.20 270 ARG A CA 1
ATOM 695 C C . ARG A 1 107 ? 33.028 10.602 7.799 1.00 77.70 270 ARG A C 1
ATOM 696 O O . ARG A 1 107 ? 33.576 11.704 7.897 1.00 81.19 270 ARG A O 1
ATOM 704 N N . LEU A 1 108 ? 31.722 10.415 7.994 1.00 75.65 271 LEU A N 1
ATOM 705 C CA . LEU A 1 108 ? 30.816 11.507 8.374 1.00 74.83 271 LEU A CA 1
ATOM 706 C C . LEU A 1 108 ? 30.351 11.433 9.829 1.00 77.97 271 LEU A C 1
ATOM 707 O O . LEU A 1 108 ? 29.535 12.245 10.267 1.00 80.22 271 LEU A O 1
ATOM 712 N N . GLY A 1 109 ? 30.897 10.475 10.572 1.00 81.35 272 GLY A N 1
ATOM 713 C CA . GLY A 1 109 ? 30.532 10.260 11.965 1.00 84.90 272 GLY A CA 1
ATOM 714 C C . GLY A 1 109 ? 29.798 8.949 12.150 1.00 87.73 272 GLY A C 1
ATOM 715 O O . GLY A 1 109 ? 30.108 7.955 11.485 1.00 89.47 272 GLY A O 1
ATOM 716 N N . SER A 1 110 ? 28.813 8.960 13.045 1.00 88.60 273 SER A N 1
ATOM 717 C CA . SER A 1 110 ? 28.061 7.756 13.427 1.00 88.73 273 SER A CA 1
ATOM 718 C C . SER A 1 110 ? 27.014 7.280 12.400 1.00 86.89 273 SER A C 1
ATOM 719 O O . SER A 1 110 ? 26.527 6.147 12.490 1.00 89.34 273 SER A O 1
ATOM 722 N N . TYR A 1 111 ? 26.694 8.138 11.428 1.00 84.85 274 TYR A N 1
ATOM 723 C CA . TYR A 1 111 ? 25.644 7.901 10.419 1.00 79.81 274 TYR A CA 1
ATOM 724 C C . TYR A 1 111 ? 25.849 6.648 9.571 1.00 77.02 274 TYR A C 1
ATOM 725 O O . TYR A 1 111 ? 26.854 6.521 8.868 1.00 75.86 274 TYR A O 1
ATOM 734 N N . LYS A 1 112 ? 24.888 5.730 9.655 1.00 76.37 275 LYS A N 1
ATOM 735 C CA . LYS A 1 112 ? 24.780 4.604 8.723 1.00 73.64 275 LYS A CA 1
ATOM 736 C C . LYS A 1 112 ? 23.732 4.957 7.666 1.00 67.20 275 LYS A C 1
ATOM 737 O O . LYS A 1 112 ? 22.537 5.043 7.963 1.00 65.16 275 LYS A O 1
ATOM 743 N N . ILE A 1 113 ? 24.198 5.189 6.441 1.00 62.23 276 ILE A N 1
ATOM 744 C CA . ILE A 1 113 ? 23.328 5.546 5.321 1.00 57.18 276 ILE A CA 1
ATOM 745 C C . ILE A 1 113 ? 23.189 4.343 4.393 1.00 56.64 276 ILE A C 1
ATOM 746 O O . ILE A 1 113 ? 24.077 4.047 3.587 1.00 55.80 276 ILE A O 1
ATOM 751 N N . ASN A 1 114 ? 22.069 3.645 4.546 1.00 57.20 277 ASN A N 1
ATOM 752 C CA . ASN A 1 114 ? 21.730 2.496 3.706 1.00 57.65 277 ASN A CA 1
ATOM 753 C C . ASN A 1 114 ? 20.841 2.905 2.541 1.00 57.43 277 ASN A C 1
ATOM 754 O O . ASN A 1 114 ? 20.940 2.339 1.448 1.00 57.41 277 ASN A O 1
ATOM 759 N N . GLY A 1 115 ? 19.972 3.886 2.784 1.00 56.14 278 GLY A N 1
ATOM 760 C CA . GLY A 1 115 ? 18.964 4.268 1.816 1.00 55.56 278 GLY A CA 1
ATOM 761 C C . GLY A 1 115 ? 18.674 5.746 1.705 1.00 54.91 278 GLY A C 1
ATOM 762 O O . GLY A 1 115 ? 19.287 6.584 2.379 1.00 55.34 278 GLY A O 1
ATOM 763 N N . ARG A 1 116 ? 17.721 6.048 0.832 1.00 52.80 279 ARG A N 1
ATOM 764 C CA . ARG A 1 116 ? 17.312 7.409 0.538 1.00 51.40 279 ARG A CA 1
ATOM 765 C C . ARG A 1 116 ? 15.881 7.457 -0.001 1.00 51.72 279 ARG A C 1
ATOM 766 O O . ARG A 1 116 ? 15.260 6.416 -0.263 1.00 51.57 279 ARG A O 1
ATOM 774 N N . THR A 1 117 ? 15.368 8.677 -0.152 1.00 51.47 280 THR A N 1
ATOM 775 C CA . THR A 1 117 ? 14.110 8.923 -0.857 1.00 51.53 280 THR A CA 1
ATOM 776 C C . THR A 1 117 ? 14.338 8.742 -2.359 1.00 51.07 280 THR A C 1
ATOM 777 O O . THR A 1 117 ? 15.490 8.742 -2.823 1.00 50.47 280 THR A O 1
ATOM 781 N N . LYS A 1 118 ? 13.253 8.581 -3.115 1.00 49.73 281 LYS A N 1
ATOM 782 C CA . LYS A 1 118 ? 13.301 8.767 -4.566 1.00 51.70 281 LYS A CA 1
ATOM 783 C C . LYS A 1 118 ? 13.666 10.234 -4.859 1.00 49.72 281 LYS A C 1
ATOM 784 O O . LYS A 1 118 ? 13.627 11.074 -3.951 1.00 49.72 281 LYS A O 1
ATOM 790 N N . ALA A 1 119 ? 14.043 10.543 -6.098 1.00 48.11 282 ALA A N 1
ATOM 791 C CA . ALA A 1 119 ? 14.356 11.930 -6.474 1.00 47.96 282 ALA A CA 1
ATOM 792 C C . ALA A 1 119 ? 13.097 12.793 -6.513 1.00 51.05 282 ALA A C 1
ATOM 793 O O . ALA A 1 119 ? 12.100 12.413 -7.130 1.00 56.07 282 ALA A O 1
ATOM 795 N N . MET A 1 120 ? 13.134 13.934 -5.829 1.00 50.74 283 MET A N 1
ATOM 796 C CA . MET A 1 120 ? 12.044 14.903 -5.894 1.00 50.59 283 MET A CA 1
ATOM 797 C C . MET A 1 120 ? 12.347 15.938 -6.971 1.00 51.22 283 MET A C 1
ATOM 798 O O . MET A 1 120 ? 13.003 16.955 -6.717 1.00 53.56 283 MET A O 1
ATOM 803 N N . VAL A 1 121 ? 11.889 15.646 -8.183 1.00 51.49 284 VAL A N 1
ATOM 804 C CA . VAL A 1 121 ? 12.065 16.541 -9.325 1.00 51.78 284 VAL A CA 1
ATOM 805 C C . VAL A 1 121 ? 11.024 17.637 -9.166 1.00 52.94 284 VAL A C 1
ATOM 806 O O . VAL A 1 121 ? 9.825 17.353 -9.097 1.00 56.12 284 VAL A O 1
ATOM 810 N N . ALA A 1 122 ? 11.486 18.882 -9.100 1.00 52.67 285 ALA A N 1
ATOM 811 C CA . ALA A 1 122 ? 10.622 19.998 -8.724 1.00 51.67 285 ALA A CA 1
ATOM 812 C C . ALA A 1 122 ? 10.740 21.223 -9.621 1.00 52.26 285 ALA A C 1
ATOM 813 O O . ALA A 1 122 ? 11.826 21.556 -10.103 1.00 53.33 285 ALA A O 1
ATOM 815 N N . CYS A 1 123 ? 9.599 21.870 -9.840 1.00 53.70 286 CYS A N 1
ATOM 816 C CA . CYS A 1 123 ? 9.519 23.159 -10.517 1.00 55.31 286 CYS A CA 1
ATOM 817 C C . CYS A 1 123 ? 9.046 24.198 -9.509 1.00 56.90 286 CYS A C 1
ATOM 818 O O . CYS A 1 123 ? 8.020 24.002 -8.840 1.00 57.31 286 CYS A O 1
ATOM 821 N N . TYR A 1 124 ? 9.801 25.290 -9.405 1.00 57.27 287 TYR A N 1
ATOM 822 C CA . TYR A 1 124 ? 9.502 26.370 -8.470 1.00 59.20 287 TYR A CA 1
ATOM 823 C C . TYR A 1 124 ? 9.257 27.664 -9.239 1.00 61.29 287 TYR A C 1
ATOM 824 O O . TYR A 1 124 ? 10.211 28.401 -9.525 1.00 63.79 287 TYR A O 1
ATOM 833 N N . PRO A 1 125 ? 7.982 27.950 -9.579 1.00 62.97 288 PRO A N 1
ATOM 834 C CA . PRO A 1 125 ? 7.670 29.109 -10.426 1.00 65.42 288 PRO A CA 1
ATOM 835 C C . PRO A 1 125 ? 8.006 30.449 -9.767 1.00 67.18 288 PRO A C 1
ATOM 836 O O . PRO A 1 125 ? 7.988 30.555 -8.535 1.00 66.80 288 PRO A O 1
ATOM 840 N N . GLY A 1 126 ? 8.330 31.446 -10.594 1.00 68.75 289 GLY A N 1
ATOM 841 C CA . GLY A 1 126 ? 8.613 32.809 -10.134 1.00 70.49 289 GLY A CA 1
ATOM 842 C C . GLY A 1 126 ? 7.330 33.533 -9.771 1.00 74.54 289 GLY A C 1
ATOM 843 O O . GLY A 1 126 ? 6.871 34.418 -10.498 1.00 78.27 289 GLY A O 1
ATOM 844 N N . ASN A 1 127 ? 6.748 33.134 -8.646 1.00 72.55 290 ASN A N 1
ATOM 845 C CA . ASN A 1 127 ? 5.505 33.707 -8.153 1.00 73.04 290 ASN A CA 1
ATOM 846 C C . ASN A 1 127 ? 5.740 34.911 -7.234 1.00 74.24 290 ASN A C 1
ATOM 847 O O . ASN A 1 127 ? 4.782 35.550 -6.782 1.00 77.45 290 ASN A O 1
ATOM 852 N N . GLY A 1 128 ? 7.012 35.216 -6.974 1.00 70.48 291 GLY A N 1
ATOM 853 C CA . GLY A 1 128 ? 7.401 36.337 -6.119 1.00 69.49 291 GLY A CA 1
ATOM 854 C C . GLY A 1 128 ? 7.394 36.003 -4.639 1.00 68.32 291 GLY A C 1
ATOM 855 O O . GLY A 1 128 ? 7.478 36.900 -3.794 1.00 69.35 291 GLY A O 1
ATOM 856 N N . LEU A 1 129 ? 7.293 34.710 -4.331 1.00 66.22 292 LEU A N 1
ATOM 857 C CA . LEU A 1 129 ? 7.257 34.225 -2.953 1.00 64.56 292 LEU A CA 1
ATOM 858 C C . LEU A 1 129 ? 8.508 33.426 -2.612 1.00 65.76 292 LEU A C 1
ATOM 859 O O . LEU A 1 129 ? 9.067 32.721 -3.465 1.00 65.92 292 LEU A O 1
ATOM 864 N N . GLY A 1 130 ? 8.949 33.565 -1.365 1.00 66.62 293 GLY A N 1
ATOM 865 C CA . GLY A 1 130 ? 10.008 32.734 -0.808 1.00 66.85 293 GLY A CA 1
ATOM 866 C C . GLY A 1 130 ? 9.489 31.682 0.159 1.00 68.90 293 GLY A C 1
ATOM 867 O O . GLY A 1 130 ? 8.280 31.514 0.332 1.00 72.40 293 GLY A O 1
ATOM 868 N N . TYR A 1 131 ? 10.414 30.964 0.784 1.00 69.91 294 TYR A N 1
ATOM 869 C CA . TYR A 1 131 ? 10.079 29.948 1.777 1.00 71.94 294 TYR A CA 1
ATOM 870 C C . TYR A 1 131 ? 10.689 30.422 3.082 1.00 72.35 294 TYR A C 1
ATOM 871 O O . TYR A 1 131 ? 11.867 30.784 3.120 1.00 73.74 294 TYR A O 1
ATOM 880 N N . VAL A 1 132 ? 9.872 30.466 4.135 1.00 73.01 295 VAL A N 1
ATOM 881 C CA . VAL A 1 132 ? 10.321 30.929 5.459 1.00 73.42 295 VAL A CA 1
ATOM 882 C C . VAL A 1 132 ? 11.373 29.991 6.045 1.00 71.99 295 VAL A C 1
ATOM 883 O O . VAL A 1 132 ? 11.443 28.814 5.662 1.00 68.18 295 VAL A O 1
ATOM 887 N N . ARG A 1 133 ? 12.186 30.536 6.953 1.00 72.26 296 ARG A N 1
ATOM 888 C CA . ARG A 1 133 ? 13.172 29.779 7.726 1.00 71.41 296 ARG A CA 1
ATOM 889 C C . ARG A 1 133 ? 12.579 28.472 8.270 1.00 70.06 296 ARG A C 1
ATOM 890 O O . ARG A 1 133 ? 11.564 28.476 8.980 1.00 72.44 296 ARG A O 1
ATOM 898 N N . HIS A 1 134 ? 13.213 27.363 7.899 1.00 64.05 297 HIS A N 1
ATOM 899 C CA . HIS A 1 134 ? 12.772 26.029 8.294 1.00 60.80 297 HIS A CA 1
ATOM 900 C C . HIS A 1 134 ? 13.962 25.068 8.404 1.00 58.09 297 HIS A C 1
ATOM 901 O O . HIS A 1 134 ? 15.052 25.331 7.886 1.00 55.35 297 HIS A O 1
ATOM 908 N N . VAL A 1 135 ? 13.718 23.962 9.097 1.00 56.71 298 VAL A N 1
ATOM 909 C CA . VAL A 1 135 ? 14.630 22.842 9.207 1.00 55.69 298 VAL A CA 1
ATOM 910 C C . VAL A 1 135 ? 13.924 21.673 8.512 1.00 56.00 298 VAL A C 1
ATOM 911 O O . VAL A 1 135 ? 12.765 21.374 8.821 1.00 57.16 298 VAL A O 1
ATOM 915 N N . ASP A 1 136 ? 14.620 21.038 7.567 1.00 54.92 299 ASP A N 1
ATOM 916 C CA . ASP A 1 136 ? 14.098 19.899 6.808 1.00 53.40 299 ASP A CA 1
ATOM 917 C C . ASP A 1 136 ? 13.543 18.782 7.688 1.00 55.12 299 ASP A C 1
ATOM 918 O O . ASP A 1 136 ? 12.423 18.318 7.473 1.00 55.71 299 ASP A O 1
ATOM 923 N N . ASN A 1 137 ? 14.341 18.363 8.668 1.00 56.24 300 ASN A N 1
ATOM 924 C CA . ASN A 1 137 ? 13.958 17.339 9.625 1.00 58.13 300 ASN A CA 1
ATOM 925 C C . ASN A 1 137 ? 14.052 17.923 11.038 1.00 61.67 300 ASN A C 1
ATOM 926 O O . ASN A 1 137 ? 15.112 17.848 11.674 1.00 60.80 300 ASN A O 1
ATOM 931 N N . PRO A 1 138 ? 12.946 18.524 11.528 1.00 63.51 301 PRO A N 1
ATOM 932 C CA . PRO A 1 138 ? 12.950 19.046 12.892 1.00 63.97 301 PRO A CA 1
ATOM 933 C C . PRO A 1 138 ? 12.717 17.962 13.942 1.00 66.43 301 PRO A C 1
ATOM 934 O O . PRO A 1 138 ? 13.247 18.067 15.048 1.00 68.67 301 PRO A O 1
ATOM 938 N N . HIS A 1 139 ? 11.959 16.923 13.591 1.00 68.37 302 HIS A N 1
ATOM 939 C CA . HIS A 1 139 ? 11.398 16.005 14.590 1.00 72.83 302 HIS A CA 1
ATOM 940 C C . HIS A 1 139 ? 11.825 14.542 14.445 1.00 71.54 302 HIS A C 1
ATOM 941 O O . HIS A 1 139 ? 11.043 13.629 14.731 1.00 73.54 302 HIS A O 1
ATOM 948 N N . GLY A 1 140 ? 13.072 14.338 14.018 1.00 68.80 303 GLY A N 1
ATOM 949 C CA . GLY A 1 140 ? 13.696 13.014 13.936 1.00 66.20 303 GLY A CA 1
ATOM 950 C C . GLY A 1 140 ? 13.025 11.996 13.029 1.00 66.54 303 GLY A C 1
ATOM 951 O O . GLY A 1 140 ? 12.909 10.818 13.396 1.00 67.76 303 GLY A O 1
ATOM 952 N N . ASP A 1 141 ? 12.600 12.440 11.843 1.00 64.60 304 ASP A N 1
ATOM 953 C CA . ASP A 1 141 ? 11.960 11.553 10.858 1.00 62.74 304 ASP A CA 1
ATOM 954 C C . ASP A 1 141 ? 12.908 10.566 10.146 1.00 62.50 304 ASP A C 1
ATOM 955 O O . ASP A 1 141 ? 12.451 9.709 9.384 1.00 64.79 304 ASP A O 1
ATOM 960 N N . GLY A 1 142 ? 14.216 10.702 10.380 1.00 60.24 305 GLY A N 1
ATOM 961 C CA . GLY A 1 142 ? 15.208 9.757 9.850 1.00 57.80 305 GLY A CA 1
ATOM 962 C C . GLY A 1 142 ? 16.077 10.241 8.704 1.00 54.75 305 GLY A C 1
ATOM 963 O O . GLY A 1 142 ? 17.044 9.578 8.348 1.00 53.01 305 GLY A O 1
ATOM 964 N N . ARG A 1 143 ? 15.730 11.387 8.120 1.00 54.22 306 ARG A N 1
ATOM 965 C CA . ARG A 1 143 ? 16.505 11.963 7.026 1.00 52.57 306 ARG A CA 1
ATOM 966 C C . ARG A 1 143 ? 17.661 12.771 7.607 1.00 54.50 306 ARG A C 1
ATOM 967 O O . ARG A 1 143 ? 17.438 13.755 8.326 1.00 55.56 306 ARG A O 1
ATOM 975 N N . CYS A 1 144 ? 18.888 12.342 7.308 1.00 55.07 307 CYS A N 1
ATOM 976 C CA . CYS A 1 144 ? 20.091 12.993 7.847 1.00 56.55 307 CYS A CA 1
ATOM 977 C C . CYS A 1 144 ? 20.805 13.966 6.904 1.00 53.74 307 CYS A C 1
ATOM 978 O O . CYS A 1 144 ? 21.403 14.932 7.369 1.00 53.32 307 CYS A O 1
ATOM 981 N N . ILE A 1 145 ? 20.756 13.702 5.597 1.00 52.19 308 ILE A N 1
ATOM 982 C CA . ILE A 1 145 ? 21.424 14.544 4.590 1.00 50.24 308 ILE A CA 1
ATOM 983 C C . ILE A 1 145 ? 20.468 14.949 3.470 1.00 49.23 308 ILE A C 1
ATOM 984 O O . ILE A 1 145 ? 19.800 14.099 2.878 1.00 49.61 308 ILE A O 1
ATOM 989 N N . THR A 1 146 ? 20.411 16.253 3.199 1.00 49.05 309 THR A N 1
ATOM 990 C CA . THR A 1 146 ? 19.688 16.796 2.045 1.00 47.76 309 THR A CA 1
ATOM 991 C C . THR A 1 146 ? 20.667 17.064 0.898 1.00 46.43 309 THR A C 1
ATOM 992 O O . THR A 1 146 ? 21.724 17.658 1.108 1.00 45.14 309 THR A O 1
ATOM 996 N N . CYS A 1 147 ? 20.307 16.606 -0.300 1.00 47.40 310 CYS A N 1
ATOM 997 C CA . CYS A 1 147 ? 21.024 16.953 -1.528 1.00 48.47 310 CYS A CA 1
ATOM 998 C C . CYS A 1 147 ? 20.103 17.670 -2.502 1.00 48.74 310 CYS A C 1
ATOM 999 O O . CYS A 1 147 ? 19.053 17.142 -2.858 1.00 48.13 310 CYS A O 1
ATOM 1002 N N . ILE A 1 148 ? 20.495 18.870 -2.924 1.00 49.21 311 ILE A N 1
ATOM 1003 C CA . ILE A 1 148 ? 19.740 19.616 -3.939 1.00 50.26 311 ILE A CA 1
ATOM 1004 C C . ILE A 1 148 ? 20.622 19.851 -5.164 1.00 51.67 311 ILE A C 1
ATOM 1005 O O . ILE A 1 148 ? 21.715 20.426 -5.054 1.00 54.97 311 ILE A O 1
ATOM 1010 N N . TYR A 1 149 ? 20.146 19.382 -6.317 1.00 49.03 312 TYR A N 1
ATOM 1011 C CA . TYR A 1 149 ? 20.820 19.603 -7.588 1.00 48.67 312 TYR A CA 1
ATOM 1012 C C . TYR A 1 149 ? 20.042 20.618 -8.415 1.00 49.45 312 TYR A C 1
ATOM 1013 O O . TYR A 1 149 ? 18.887 20.383 -8.772 1.00 50.50 312 TYR A O 1
ATOM 1022 N N . TYR A 1 150 ? 20.687 21.741 -8.718 1.00 49.61 313 TYR A N 1
ATOM 1023 C CA . TYR A 1 150 ? 20.032 22.857 -9.395 1.00 49.70 313 TYR A CA 1
ATOM 1024 C C . TYR A 1 150 ? 20.235 22.847 -10.912 1.00 51.51 313 TYR A C 1
ATOM 1025 O O . TYR A 1 150 ? 21.270 22.393 -11.413 1.00 52.19 313 TYR A O 1
ATOM 1034 N N . LEU A 1 151 ? 19.249 23.383 -11.631 1.00 53.79 314 LEU A N 1
ATOM 1035 C CA . LEU A 1 151 ? 19.235 23.349 -13.100 1.00 56.35 314 LEU A CA 1
ATOM 1036 C C . LEU A 1 151 ? 19.035 24.708 -13.800 1.00 57.63 314 LEU A C 1
ATOM 1037 O O . LEU A 1 151 ? 18.745 24.747 -14.999 1.00 61.57 314 LEU A O 1
ATOM 1042 N N . ASN A 1 152 ? 19.221 25.808 -13.069 1.00 58.25 315 ASN A N 1
ATOM 1043 C CA . ASN A 1 152 ? 18.900 27.158 -13.573 1.00 60.18 315 ASN A CA 1
ATOM 1044 C C . ASN A 1 152 ? 20.076 27.871 -14.239 1.00 64.09 315 ASN A C 1
ATOM 1045 O O . ASN A 1 152 ? 20.996 28.340 -13.560 1.00 67.48 315 ASN A O 1
ATOM 1050 N N . GLN A 1 153 ? 20.037 27.944 -15.570 1.00 66.66 316 GLN A N 1
ATOM 1051 C CA . GLN A 1 153 ? 21.060 28.639 -16.361 1.00 68.55 316 GLN A CA 1
ATOM 1052 C C . GLN A 1 153 ? 20.806 30.147 -16.392 1.00 72.82 316 GLN A C 1
ATOM 1053 O O . GLN A 1 153 ? 19.663 30.579 -16.219 1.00 74.02 316 GLN A O 1
ATOM 1059 N N . ASN A 1 154 ? 21.873 30.932 -16.601 1.00 74.23 317 ASN A N 1
ATOM 1060 C CA . ASN A 1 154 ? 21.822 32.416 -16.675 1.00 76.03 317 ASN A CA 1
ATOM 1061 C C . ASN A 1 154 ? 21.239 33.108 -15.434 1.00 75.04 317 ASN A C 1
ATOM 1062 O O . ASN A 1 154 ? 20.759 34.242 -15.526 1.00 77.56 317 ASN A O 1
ATOM 1067 N N . TRP A 1 155 ? 21.291 32.435 -14.284 1.00 71.49 318 TRP A N 1
ATOM 1068 C CA . TRP A 1 155 ? 20.630 32.924 -13.069 1.00 69.33 318 TRP A CA 1
ATOM 1069 C C . TRP A 1 155 ? 21.407 34.023 -12.327 1.00 70.44 318 TRP A C 1
ATOM 1070 O O . TRP A 1 155 ? 22.551 33.824 -11.895 1.00 68.09 318 TRP A O 1
ATOM 1081 N N . ASP A 1 156 ? 20.763 35.180 -12.181 1.00 72.09 319 ASP A N 1
ATOM 1082 C CA . ASP A 1 156 ? 21.326 36.293 -11.428 1.00 74.22 319 ASP A CA 1
ATOM 1083 C C . ASP A 1 156 ? 20.434 36.622 -10.237 1.00 73.05 319 ASP A C 1
ATOM 1084 O O . ASP A 1 156 ? 19.304 37.084 -10.412 1.00 78.00 319 ASP A O 1
ATOM 1089 N N . VAL A 1 157 ? 20.943 36.372 -9.030 1.00 69.45 320 VAL A N 1
ATOM 1090 C CA . VAL A 1 157 ? 20.167 36.578 -7.795 1.00 67.14 320 VAL A CA 1
ATOM 1091 C C . VAL A 1 157 ? 19.744 38.021 -7.556 1.00 70.20 320 VAL A C 1
ATOM 1092 O O . VAL A 1 157 ? 18.640 38.253 -7.071 1.00 71.26 320 VAL A O 1
ATOM 1096 N N . LYS A 1 158 ? 20.603 38.984 -7.907 1.00 73.55 321 LYS A N 1
ATOM 1097 C CA . LYS A 1 158 ? 20.267 40.414 -7.749 1.00 77.26 321 LYS A CA 1
ATOM 1098 C C . LYS A 1 158 ? 19.087 40.858 -8.625 1.00 76.79 321 LYS A C 1
ATOM 1099 O O . LYS A 1 158 ? 18.450 41.875 -8.336 1.00 76.32 321 LYS A O 1
ATOM 1105 N N . VAL A 1 159 ? 18.785 40.069 -9.659 1.00 74.86 322 VAL A N 1
ATOM 1106 C CA . VAL A 1 159 ? 17.639 40.322 -10.539 1.00 74.38 322 VAL A CA 1
ATOM 1107 C C . VAL A 1 159 ? 16.499 39.326 -10.283 1.00 72.40 322 VAL A C 1
ATOM 1108 O O . VAL A 1 159 ? 15.361 39.733 -10.036 1.00 72.16 322 VAL A O 1
ATOM 1112 N N . HIS A 1 160 ? 16.817 38.034 -10.328 1.00 69.84 323 HIS A N 1
ATOM 1113 C CA . HIS A 1 160 ? 15.802 36.977 -10.294 1.00 69.06 323 HIS A CA 1
ATOM 1114 C C . HIS A 1 160 ? 15.491 36.433 -8.895 1.00 66.33 323 HIS A C 1
ATOM 1115 O O . HIS A 1 160 ? 14.511 35.704 -8.718 1.00 62.71 323 HIS A O 1
ATOM 1122 N N . GLY A 1 161 ? 16.318 36.804 -7.916 1.00 65.99 324 GLY A N 1
ATOM 1123 C CA . GLY A 1 161 ? 16.142 36.398 -6.522 1.00 63.60 324 GLY A CA 1
ATOM 1124 C C . GLY A 1 161 ? 16.404 34.925 -6.340 1.00 61.55 324 GLY A C 1
ATOM 1125 O O . GLY A 1 161 ? 17.233 34.344 -7.041 1.00 61.05 324 GLY A O 1
ATOM 1126 N N . GLY A 1 162 ? 15.681 34.325 -5.400 1.00 62.43 325 GLY A N 1
ATOM 1127 C CA . GLY A 1 162 ? 15.747 32.887 -5.158 1.00 60.98 325 GLY A CA 1
ATOM 1128 C C . GLY A 1 162 ? 17.021 32.395 -4.500 1.00 60.22 325 GLY A C 1
ATOM 1129 O O . GLY A 1 162 ? 17.365 31.218 -4.627 1.00 59.07 325 GLY A O 1
ATOM 1130 N N . LEU A 1 163 ? 17.718 33.288 -3.796 1.00 60.07 326 LEU A N 1
ATOM 1131 C CA . LEU A 1 163 ? 18.910 32.916 -3.042 1.00 59.13 326 LEU A CA 1
ATOM 1132 C C . LEU A 1 163 ? 18.539 32.030 -1.852 1.00 58.30 326 LEU A C 1
ATOM 1133 O O . LEU A 1 163 ? 17.611 32.346 -1.094 1.00 59.58 326 LEU A O 1
ATOM 1138 N N . LEU A 1 164 ? 19.249 30.911 -1.722 1.00 55.96 327 LEU A N 1
ATOM 1139 C CA . LEU A 1 164 ? 19.205 30.097 -0.516 1.00 55.55 327 LEU A CA 1
ATOM 1140 C C . LEU A 1 164 ? 20.199 30.631 0.509 1.00 57.88 327 LEU A C 1
ATOM 1141 O O . LEU A 1 164 ? 21.354 30.938 0.180 1.00 58.65 327 LEU A O 1
ATOM 1146 N N . GLN A 1 165 ? 19.735 30.757 1.746 1.00 59.14 328 GLN A N 1
ATOM 1147 C CA . GLN A 1 165 ? 20.594 31.145 2.854 1.00 60.95 328 GLN A CA 1
ATOM 1148 C C . GLN A 1 165 ? 20.474 30.082 3.921 1.00 59.27 328 GLN A C 1
ATOM 1149 O O . GLN A 1 165 ? 19.379 29.805 4.396 1.00 58.58 328 GLN A O 1
ATOM 1155 N N . ILE A 1 166 ? 21.600 29.461 4.256 1.00 59.27 329 ILE A N 1
ATOM 1156 C CA . ILE A 1 166 ? 21.663 28.496 5.351 1.00 58.54 329 ILE A CA 1
ATOM 1157 C C . ILE A 1 166 ? 22.445 29.142 6.493 1.00 62.73 329 ILE A C 1
ATOM 1158 O O . ILE A 1 166 ? 23.467 29.801 6.259 1.00 63.23 329 ILE A O 1
ATOM 1163 N N . PHE A 1 167 ? 21.949 28.954 7.717 1.00 64.63 330 PHE A N 1
ATOM 1164 C CA . PHE A 1 167 ? 22.571 29.501 8.926 1.00 67.74 330 PHE A CA 1
ATOM 1165 C C . PHE A 1 167 ? 23.062 28.352 9.835 1.00 68.30 330 PHE A C 1
ATOM 1166 O O . PHE A 1 167 ? 22.347 27.960 10.764 1.00 71.55 330 PHE A O 1
ATOM 1174 N N . PRO A 1 168 ? 24.278 27.803 9.569 1.00 66.42 331 PRO A N 1
ATOM 1175 C CA . PRO A 1 168 ? 24.755 26.613 10.299 1.00 67.44 331 PRO A CA 1
ATOM 1176 C C . PRO A 1 168 ? 25.001 26.873 11.784 1.00 71.56 331 PRO A C 1
ATOM 1177 O O . PRO A 1 168 ? 25.611 27.881 12.135 1.00 74.07 331 PRO A O 1
ATOM 1181 N N . GLU A 1 169 ? 24.519 25.976 12.642 1.00 76.52 332 GLU A N 1
ATOM 1182 C CA . GLU A 1 169 ? 24.599 26.195 14.091 1.00 83.92 332 GLU A CA 1
ATOM 1183 C C . GLU A 1 169 ? 26.008 25.998 14.666 1.00 87.10 332 GLU A C 1
ATOM 1184 O O . GLU A 1 169 ? 26.339 26.579 15.705 1.00 89.88 332 GLU A O 1
ATOM 1190 N N . GLY A 1 170 ? 26.822 25.194 13.979 1.00 86.16 333 GLY A N 1
ATOM 1191 C CA . GLY A 1 170 ? 28.212 24.959 14.371 1.00 88.77 333 GLY A CA 1
ATOM 1192 C C . GLY A 1 170 ? 29.134 26.143 14.124 1.00 91.02 333 GLY A C 1
ATOM 1193 O O . GLY A 1 170 ? 30.005 26.440 14.949 1.00 91.33 333 GLY A O 1
ATOM 1194 N N . ARG A 1 171 ? 28.932 26.821 12.992 1.00 91.19 334 ARG A N 1
ATOM 1195 C CA . ARG A 1 171 ? 29.841 27.873 12.527 1.00 91.90 334 ARG A CA 1
ATOM 1196 C C . ARG A 1 171 ? 29.144 29.224 12.352 1.00 92.56 334 ARG A C 1
ATOM 1197 O O . ARG A 1 171 ? 28.111 29.294 11.683 1.00 93.46 334 ARG A O 1
ATOM 1205 N N . PRO A 1 172 ? 29.715 30.302 12.944 1.00 94.75 335 PRO A N 1
ATOM 1206 C CA . PRO A 1 172 ? 29.156 31.665 12.858 1.00 93.09 335 PRO A CA 1
ATOM 1207 C C . PRO A 1 172 ? 29.270 32.296 11.459 1.00 88.84 335 PRO A C 1
ATOM 1208 O O . PRO A 1 172 ? 29.980 33.291 11.268 1.00 89.48 335 PRO A O 1
ATOM 1212 N N . VAL A 1 173 ? 28.551 31.721 10.499 1.00 83.52 336 VAL A N 1
ATOM 1213 C CA . VAL A 1 173 ? 28.591 32.169 9.113 1.00 78.28 336 VAL A CA 1
ATOM 1214 C C . VAL A 1 173 ? 27.210 32.070 8.434 1.00 74.57 336 VAL A C 1
ATOM 1215 O O . VAL A 1 173 ? 26.298 31.413 8.950 1.00 70.92 336 VAL A O 1
ATOM 1219 N N . VAL A 1 174 ? 27.067 32.762 7.302 1.00 73.40 337 VAL A N 1
ATOM 1220 C CA . VAL A 1 174 ? 25.945 32.573 6.378 1.00 71.05 337 VAL A CA 1
ATOM 1221 C C . VAL A 1 174 ? 26.464 31.852 5.144 1.00 68.78 337 VAL A C 1
ATOM 1222 O O . VAL A 1 174 ? 27.507 32.220 4.586 1.00 69.23 337 VAL A O 1
ATOM 1226 N N . ALA A 1 175 ? 25.736 30.821 4.728 1.00 66.87 338 ALA A N 1
ATOM 1227 C CA . ALA A 1 175 ? 25.974 30.176 3.443 1.00 64.99 338 ALA A CA 1
ATOM 1228 C C . ALA A 1 175 ? 24.940 30.700 2.446 1.00 63.99 338 ALA A C 1
ATOM 1229 O O . ALA A 1 175 ? 23.763 30.329 2.498 1.00 60.29 338 ALA A O 1
ATOM 1231 N N . ASN A 1 176 ? 25.389 31.610 1.581 1.00 65.07 339 ASN A N 1
ATOM 1232 C CA . ASN A 1 176 ? 24.558 32.171 0.523 1.00 64.86 339 ASN A CA 1
ATOM 1233 C C . ASN A 1 176 ? 24.762 31.320 -0.718 1.00 63.17 339 ASN A C 1
ATOM 1234 O O . ASN A 1 176 ? 25.837 31.329 -1.323 1.00 61.51 339 ASN A O 1
ATOM 1239 N N . ILE A 1 177 ? 23.728 30.564 -1.075 1.00 62.65 340 ILE A N 1
ATOM 1240 C CA . ILE A 1 177 ? 23.815 29.612 -2.176 1.00 60.02 340 ILE A CA 1
ATOM 1241 C C . ILE A 1 177 ? 22.876 30.019 -3.302 1.00 60.55 340 ILE A C 1
ATOM 1242 O O . ILE A 1 177 ? 21.650 29.984 -3.164 1.00 61.93 340 ILE A O 1
ATOM 1247 N N . GLU A 1 178 ? 23.490 30.426 -4.407 1.00 61.71 341 GLU A N 1
ATOM 1248 C CA . GLU A 1 178 ? 22.789 30.748 -5.635 1.00 62.75 341 GLU A CA 1
ATOM 1249 C C . GLU A 1 178 ? 22.313 29.446 -6.271 1.00 61.17 341 GLU A C 1
ATOM 1250 O O . GLU A 1 178 ? 23.051 28.453 -6.268 1.00 60.16 341 GLU A O 1
ATOM 1256 N N . PRO A 1 179 ? 21.076 29.436 -6.811 1.00 60.55 342 PRO A N 1
ATOM 1257 C CA . PRO A 1 179 ? 20.536 28.187 -7.348 1.00 58.60 342 PRO A CA 1
ATOM 1258 C C . PRO A 1 179 ? 21.026 27.907 -8.778 1.00 58.82 342 PRO A C 1
ATOM 1259 O O . PRO A 1 179 ? 20.215 27.795 -9.708 1.00 60.09 342 PRO A O 1
ATOM 1263 N N . LEU A 1 180 ? 22.346 27.773 -8.932 1.00 57.45 343 LEU A N 1
ATOM 1264 C CA . LEU A 1 180 ? 22.997 27.719 -10.254 1.00 56.56 343 LEU A CA 1
ATOM 1265 C C . LEU A 1 180 ? 22.940 26.343 -10.916 1.00 55.51 343 LEU A C 1
ATOM 1266 O O . LEU A 1 180 ? 23.087 25.321 -10.249 1.00 55.73 343 LEU A O 1
ATOM 1271 N N . PHE A 1 181 ? 22.737 26.330 -12.233 1.00 55.96 344 PHE A N 1
ATOM 1272 C CA . PHE A 1 181 ? 22.778 25.104 -13.041 1.00 56.04 344 PHE A CA 1
ATOM 1273 C C . PHE A 1 181 ? 24.018 24.252 -12.764 1.00 56.32 344 PHE A C 1
ATOM 1274 O O . PHE A 1 181 ? 25.134 24.776 -12.712 1.00 57.59 344 PHE A O 1
ATOM 1282 N N . ASP A 1 182 ? 23.803 22.945 -12.594 1.00 56.20 345 ASP A N 1
ATOM 1283 C CA . ASP A 1 182 ? 24.876 21.950 -12.399 1.00 55.56 345 ASP A CA 1
ATOM 1284 C C . ASP A 1 182 ? 25.623 22.116 -11.064 1.00 55.11 345 ASP A C 1
ATOM 1285 O O . ASP A 1 182 ? 26.793 21.743 -10.924 1.00 58.05 345 ASP A O 1
ATOM 1290 N N . ARG A 1 183 ? 24.931 22.678 -10.081 1.00 54.26 346 ARG A N 1
ATOM 1291 C CA . ARG A 1 183 ? 25.469 22.797 -8.736 1.00 53.19 346 ARG A CA 1
ATOM 1292 C C . ARG A 1 183 ? 24.807 21.767 -7.836 1.00 52.38 346 ARG A C 1
ATOM 1293 O O . ARG A 1 183 ? 23.572 21.658 -7.793 1.00 53.52 346 ARG A O 1
ATOM 1301 N N . LEU A 1 184 ? 25.646 21.001 -7.144 1.00 50.65 347 LEU A N 1
ATOM 1302 C CA . LEU A 1 184 ? 25.192 20.087 -6.110 1.00 48.30 347 LEU A CA 1
ATOM 1303 C C . LEU A 1 184 ? 25.406 20.725 -4.749 1.00 48.93 347 LEU A C 1
ATOM 1304 O O . LEU A 1 184 ? 26.501 21.204 -4.438 1.00 47.30 347 LEU A O 1
ATOM 1309 N N . LEU A 1 185 ? 24.335 20.750 -3.960 1.00 48.50 348 LEU A N 1
ATOM 1310 C CA . LEU A 1 185 ? 24.403 21.196 -2.585 1.00 49.15 348 LEU A CA 1
ATOM 1311 C C . LEU A 1 185 ? 24.089 20.040 -1.644 1.00 51.02 348 LEU A C 1
ATOM 1312 O O . LEU A 1 185 ? 23.091 19.343 -1.832 1.00 52.79 348 LEU A O 1
ATOM 1317 N N . ILE A 1 186 ? 24.949 19.856 -0.639 1.00 51.06 349 ILE A N 1
ATOM 1318 C CA . ILE A 1 186 ? 24.831 18.783 0.359 1.00 50.36 349 ILE A CA 1
ATOM 1319 C C . ILE A 1 186 ? 24.883 19.438 1.742 1.00 52.55 349 ILE A C 1
ATOM 1320 O O . ILE A 1 186 ? 25.792 20.235 2.015 1.00 55.08 349 ILE A O 1
ATOM 1325 N N . PHE A 1 187 ? 23.908 19.111 2.598 1.00 51.10 350 PHE A N 1
ATOM 1326 C CA . PHE A 1 187 ? 23.879 19.589 3.992 1.00 51.60 350 PHE A CA 1
ATOM 1327 C C . PHE A 1 187 ? 23.086 18.696 4.955 1.00 54.04 350 PHE A C 1
ATOM 1328 O O . PHE A 1 187 ? 22.180 17.961 4.528 1.00 54.91 350 PHE A O 1
ATOM 1336 N N . TRP A 1 188 ? 23.434 18.766 6.246 1.00 53.81 351 TRP A N 1
ATOM 1337 C CA . TRP A 1 188 ? 22.682 18.081 7.303 1.00 53.59 351 TRP A CA 1
ATOM 1338 C C . TRP A 1 188 ? 21.248 18.591 7.343 1.00 54.53 351 TRP A C 1
ATOM 1339 O O . TRP A 1 188 ? 21.019 19.804 7.352 1.00 55.05 351 TRP A O 1
ATOM 1350 N N . SER A 1 189 ? 20.299 17.657 7.375 1.00 55.07 352 SER A N 1
ATOM 1351 C CA . SER A 1 189 ? 18.861 17.957 7.323 1.00 54.08 352 SER A CA 1
ATOM 1352 C C . SER A 1 189 ? 18.235 18.402 8.653 1.00 56.20 352 SER A C 1
ATOM 1353 O O . SER A 1 189 ? 17.108 18.905 8.662 1.00 56.96 352 SER A O 1
ATOM 1356 N N . ASP A 1 190 ? 18.949 18.208 9.763 1.00 57.58 353 ASP A N 1
ATOM 1357 C CA . ASP A 1 190 ? 18.410 18.508 11.095 1.00 59.00 353 ASP A CA 1
ATOM 1358 C C . ASP A 1 190 ? 18.647 19.956 11.538 1.00 61.00 353 ASP A C 1
ATOM 1359 O O . ASP A 1 190 ? 19.081 20.783 10.730 1.00 62.82 353 ASP A O 1
ATOM 1364 N N . ARG A 1 191 ? 18.338 20.245 12.808 1.00 62.91 354 ARG A N 1
ATOM 1365 C CA . ARG A 1 191 ? 18.535 21.550 13.471 1.00 62.83 354 ARG A CA 1
ATOM 1366 C C . ARG A 1 191 ? 19.759 22.362 13.065 1.00 63.73 354 ARG A C 1
ATOM 1367 O O . ARG A 1 191 ? 19.723 23.592 13.108 1.00 66.79 354 ARG A O 1
ATOM 1375 N N . ARG A 1 192 ? 20.843 21.665 12.722 1.00 62.02 355 ARG A N 1
ATOM 1376 C CA . ARG A 1 192 ? 22.128 22.288 12.410 1.00 61.80 355 ARG A CA 1
ATOM 1377 C C . ARG A 1 192 ? 22.063 23.249 11.232 1.00 60.07 355 ARG A C 1
ATOM 1378 O O . ARG A 1 192 ? 22.784 24.243 11.209 1.00 60.91 355 ARG A O 1
ATOM 1386 N N . ASN A 1 193 ? 21.180 22.964 10.275 1.00 58.24 356 ASN A N 1
ATOM 1387 C CA . ASN A 1 193 ? 21.058 23.781 9.071 1.00 56.09 356 ASN A CA 1
ATOM 1388 C C . ASN A 1 193 ? 19.652 24.354 8.831 1.00 55.93 356 ASN A C 1
ATOM 1389 O O . ASN A 1 193 ? 18.945 23.899 7.928 1.00 53.48 356 ASN A O 1
ATOM 1394 N N . PRO A 1 194 ? 19.237 25.350 9.649 1.00 58.28 357 PRO A N 1
ATOM 1395 C CA . PRO A 1 194 ? 18.020 26.070 9.291 1.00 57.33 357 PRO A CA 1
ATOM 1396 C C . PRO A 1 194 ? 18.315 27.007 8.130 1.00 57.10 357 PRO A C 1
ATOM 1397 O O . PRO A 1 194 ? 19.429 27.544 8.014 1.00 57.64 357 PRO A O 1
ATOM 1401 N N . HIS A 1 195 ? 17.321 27.182 7.271 1.00 57.85 358 HIS A N 1
ATOM 1402 C CA . HIS A 1 195 ? 17.505 27.893 6.010 1.00 57.16 358 HIS A CA 1
ATOM 1403 C C . HIS A 1 195 ? 16.202 28.456 5.475 1.00 57.09 358 HIS A C 1
ATOM 1404 O O . HIS A 1 195 ? 15.116 27.999 5.845 1.00 55.82 358 HIS A O 1
ATOM 1411 N N . GLU A 1 196 ? 16.334 29.451 4.603 1.00 57.65 359 GLU A N 1
ATOM 1412 C CA . GLU A 1 196 ? 15.200 30.053 3.917 1.00 59.72 359 GLU A CA 1
ATOM 1413 C C . GLU A 1 196 ? 15.554 30.338 2.472 1.00 58.61 359 GLU A C 1
ATOM 1414 O O . GLU A 1 196 ? 16.711 30.617 2.1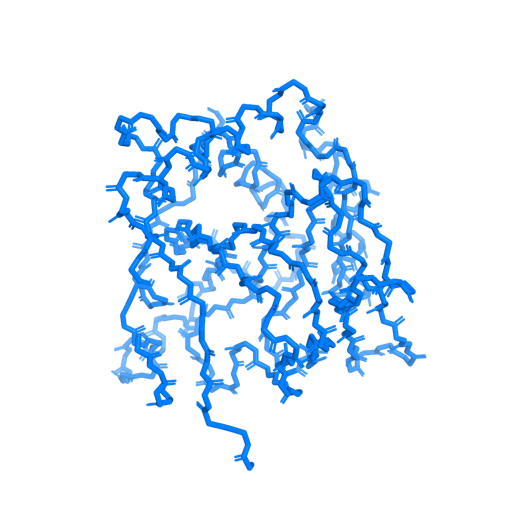55 1.00 59.75 359 GLU A O 1
ATOM 1420 N N . VAL A 1 197 ? 14.558 30.235 1.599 1.00 57.89 360 VAL A N 1
ATOM 1421 C CA . VAL A 1 197 ? 14.733 30.599 0.198 1.00 57.46 360 VAL A CA 1
ATOM 1422 C C . VAL A 1 197 ? 14.076 31.959 0.008 1.00 59.85 360 VAL A C 1
ATOM 1423 O O . VAL A 1 197 ? 12.901 32.134 0.328 1.00 62.25 360 VAL A O 1
ATOM 1427 N N . LYS A 1 198 ? 14.858 32.917 -0.486 1.00 61.43 361 LYS A N 1
ATOM 1428 C CA . LYS A 1 198 ? 14.372 34.260 -0.805 1.00 63.56 361 LYS A CA 1
ATOM 1429 C C . LYS A 1 198 ? 13.347 34.240 -1.950 1.00 62.67 361 LYS A C 1
ATOM 1430 O O . LYS A 1 198 ? 13.343 33.289 -2.741 1.00 61.05 361 LYS A O 1
ATOM 1436 N N . PRO A 1 199 ? 12.466 35.274 -2.032 1.00 62.78 362 PRO A N 1
ATOM 1437 C CA . PRO A 1 199 ? 11.555 35.397 -3.179 1.00 62.46 362 PRO A CA 1
ATOM 1438 C C . PRO A 1 199 ? 12.289 35.295 -4.512 1.00 63.51 362 PRO A C 1
ATOM 1439 O O . PRO A 1 199 ? 13.422 35.782 -4.633 1.00 64.07 362 PRO A O 1
ATOM 1443 N N . ALA A 1 200 ? 11.650 34.642 -5.483 1.00 63.23 363 ALA A N 1
ATOM 1444 C CA . ALA A 1 200 ? 12.188 34.530 -6.834 1.00 62.18 363 ALA A CA 1
ATOM 1445 C C . ALA A 1 200 ? 11.199 34.985 -7.901 1.00 63.26 363 ALA A C 1
ATOM 1446 O O . ALA A 1 200 ? 9.983 34.881 -7.727 1.00 62.81 363 ALA A O 1
ATOM 1448 N N . TYR A 1 201 ? 11.746 35.467 -9.015 1.00 63.37 364 TYR A N 1
ATOM 1449 C CA . TYR A 1 201 ? 10.962 36.136 -10.045 1.00 64.36 364 TYR A CA 1
ATOM 1450 C C . TYR A 1 201 ? 11.104 35.484 -11.426 1.00 65.70 364 TYR A C 1
ATOM 1451 O O . TYR A 1 201 ? 10.795 36.102 -12.455 1.00 68.50 364 TYR A O 1
ATOM 1460 N N . ALA A 1 202 ? 11.570 34.234 -11.428 1.00 64.63 365 ALA A N 1
ATOM 1461 C CA . ALA A 1 202 ? 11.586 33.373 -12.619 1.00 65.15 365 ALA A CA 1
ATOM 1462 C C . ALA A 1 202 ? 11.467 31.902 -12.221 1.00 64.43 365 ALA A C 1
ATOM 1463 O O . ALA A 1 202 ? 11.759 31.531 -11.072 1.00 63.44 365 ALA A O 1
ATOM 1465 N N . THR A 1 203 ? 11.030 31.076 -13.173 1.00 64.44 366 THR A N 1
ATOM 1466 C CA . THR A 1 203 ? 10.837 29.641 -12.955 1.00 62.53 366 THR A CA 1
ATOM 1467 C C . THR A 1 203 ? 12.177 28.949 -12.696 1.00 61.12 366 THR A C 1
ATOM 1468 O O . THR A 1 203 ? 13.168 29.231 -13.374 1.00 61.49 366 THR A O 1
ATOM 1472 N N . ARG A 1 204 ? 12.187 28.078 -11.687 1.00 58.87 367 ARG A N 1
ATOM 1473 C CA . ARG A 1 204 ? 13.353 27.269 -11.330 1.00 56.56 367 ARG A CA 1
ATOM 1474 C C . ARG A 1 204 ? 13.050 25.780 -11.343 1.00 55.16 367 ARG A C 1
ATOM 1475 O O . ARG A 1 204 ? 11.908 25.365 -11.125 1.00 56.39 367 ARG A O 1
ATOM 1483 N N . TYR A 1 205 ? 14.093 24.988 -11.588 1.00 53.03 368 TYR A N 1
ATOM 1484 C CA . TYR A 1 205 ? 14.042 23.538 -11.458 1.00 51.18 368 TYR A CA 1
ATOM 1485 C C . TYR A 1 205 ? 15.188 23.061 -10.583 1.00 50.26 368 TYR A C 1
ATOM 1486 O O . TYR A 1 205 ? 16.316 23.573 -10.665 1.00 49.38 368 TYR A O 1
ATOM 1495 N N . ALA A 1 206 ? 14.885 22.075 -9.748 1.00 49.19 369 ALA A N 1
ATOM 1496 C CA . ALA A 1 206 ? 15.880 21.428 -8.904 1.00 49.33 369 ALA A CA 1
ATOM 1497 C C . ALA A 1 206 ? 15.422 20.019 -8.585 1.00 50.28 369 ALA A C 1
ATOM 1498 O O . ALA A 1 206 ? 14.221 19.726 -8.614 1.00 54.27 369 ALA A O 1
ATOM 1500 N N . ILE A 1 207 ? 16.388 19.151 -8.306 1.00 47.64 370 ILE A N 1
ATOM 1501 C CA . ILE A 1 207 ? 16.118 17.780 -7.897 1.00 46.92 370 ILE A CA 1
ATOM 1502 C C . ILE A 1 207 ? 16.693 17.585 -6.493 1.00 46.89 370 ILE A C 1
ATOM 1503 O O . ILE A 1 207 ? 17.858 17.921 -6.233 1.00 46.09 370 ILE A O 1
ATOM 1508 N N . THR A 1 208 ? 15.857 17.068 -5.593 1.00 46.49 371 THR A N 1
ATOM 1509 C CA . THR A 1 208 ? 16.240 16.865 -4.201 1.00 46.20 371 THR A CA 1
ATOM 1510 C C . THR A 1 208 ? 16.122 15.396 -3.814 1.00 48.15 371 THR A C 1
ATOM 1511 O O . THR A 1 208 ? 15.115 14.754 -4.115 1.00 51.61 371 THR A O 1
ATOM 1515 N N . VAL A 1 209 ? 17.174 14.864 -3.189 1.00 49.43 372 VAL A N 1
ATOM 1516 C CA . VAL A 1 209 ? 17.107 13.576 -2.483 1.00 50.63 372 VAL A CA 1
ATOM 1517 C C . VAL A 1 209 ? 17.494 13.777 -1.030 1.00 50.98 372 VAL A C 1
ATOM 1518 O O . VAL A 1 209 ? 18.312 14.650 -0.713 1.00 53.53 372 VAL A O 1
ATOM 1522 N N . TRP A 1 210 ? 16.877 12.987 -0.158 1.00 49.94 373 TRP A N 1
ATOM 1523 C CA . TRP A 1 210 ? 17.227 12.954 1.249 1.00 49.45 373 TRP A CA 1
ATOM 1524 C C . TRP A 1 210 ? 17.740 11.560 1.592 1.00 52.35 373 TRP A C 1
ATOM 1525 O O . TRP A 1 210 ? 17.091 10.556 1.271 1.00 53.52 373 TRP A O 1
ATOM 1536 N N . TYR A 1 211 ? 18.897 11.508 2.250 1.00 51.81 374 TYR A N 1
ATOM 1537 C CA . TYR A 1 211 ? 19.472 10.245 2.704 1.00 52.58 374 TYR A CA 1
ATOM 1538 C C . TYR A 1 211 ? 19.055 9.928 4.136 1.00 52.80 374 TYR A C 1
ATOM 1539 O O . TYR A 1 211 ? 19.076 10.808 5.002 1.00 54.97 374 TYR A O 1
ATOM 1548 N N . PHE A 1 212 ? 18.649 8.679 4.367 1.00 52.00 375 PHE A N 1
ATOM 1549 C CA . PHE A 1 212 ? 18.219 8.226 5.698 1.00 53.31 375 PHE A CA 1
ATOM 1550 C C . PHE A 1 212 ? 19.365 7.714 6.549 1.00 54.30 375 PHE A C 1
ATOM 1551 O O . PHE A 1 212 ? 20.271 7.051 6.044 1.00 55.10 375 PHE A O 1
ATOM 1559 N N . ASP A 1 213 ? 19.329 8.042 7.838 1.00 58.05 376 ASP A N 1
ATOM 1560 C CA . ASP A 1 213 ? 20.146 7.339 8.830 1.00 61.10 376 ASP A CA 1
ATOM 1561 C C . ASP A 1 213 ? 19.366 6.108 9.272 1.00 60.83 376 ASP A C 1
ATOM 1562 O O . ASP A 1 213 ? 18.200 6.207 9.680 1.00 60.84 376 ASP A O 1
ATOM 1567 N N . ALA A 1 214 ? 20.017 4.953 9.181 1.00 61.19 377 ALA A N 1
ATOM 1568 C CA . ALA A 1 214 ? 19.376 3.667 9.455 1.00 64.05 377 ALA A CA 1
ATOM 1569 C C . ALA A 1 214 ? 18.691 3.634 10.819 1.00 65.64 377 ALA A C 1
ATOM 1570 O O . ALA A 1 214 ? 17.523 3.259 10.915 1.00 65.10 377 ALA A O 1
ATOM 1572 N N . ASP A 1 215 ? 19.414 4.068 11.852 1.00 68.39 378 ASP A N 1
ATOM 1573 C CA . ASP A 1 215 ? 18.963 3.956 13.242 1.00 73.03 378 ASP A CA 1
ATOM 1574 C C . ASP A 1 215 ? 17.853 4.948 13.567 1.00 72.05 378 ASP A C 1
ATOM 1575 O O . ASP A 1 215 ? 16.874 4.592 14.227 1.00 71.86 378 ASP A O 1
ATOM 1580 N N . GLU A 1 216 ? 18.010 6.181 13.084 1.00 70.81 379 GLU A N 1
ATOM 1581 C CA . GLU A 1 216 ? 17.017 7.233 13.276 1.00 70.57 379 GLU A CA 1
ATOM 1582 C C . GLU A 1 216 ? 15.697 6.926 12.568 1.00 69.52 379 GLU A C 1
ATOM 1583 O O . GLU A 1 216 ? 14.628 7.170 13.136 1.00 73.11 379 GLU A O 1
ATOM 1589 N N . ARG A 1 217 ? 15.771 6.397 11.345 1.00 66.04 380 ARG A N 1
ATOM 1590 C CA . ARG A 1 217 ? 14.557 6.061 10.596 1.00 65.80 380 ARG A CA 1
ATOM 1591 C C . ARG A 1 217 ? 13.870 4.810 11.144 1.00 67.84 380 ARG A C 1
ATOM 1592 O O . ARG A 1 217 ? 12.650 4.670 11.018 1.00 69.32 380 ARG A O 1
ATOM 1600 N N . ALA A 1 218 ? 14.659 3.927 11.759 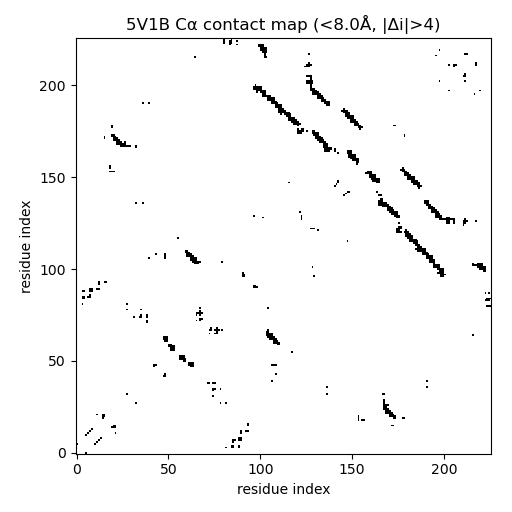1.00 68.14 381 ALA A N 1
ATOM 1601 C CA . ALA A 1 218 ? 14.139 2.769 12.482 1.00 71.03 381 ALA A CA 1
ATOM 1602 C C . ALA A 1 218 ? 13.310 3.207 13.692 1.00 73.99 381 ALA A C 1
ATOM 1603 O O . ALA A 1 218 ? 12.204 2.698 13.896 1.00 75.03 381 ALA A O 1
ATOM 1605 N N . ARG A 1 219 ? 13.841 4.158 14.470 1.00 75.01 382 ARG A N 1
ATOM 1606 C CA . ARG A 1 219 ? 13.135 4.727 15.626 1.00 78.11 382 ARG A CA 1
ATOM 1607 C C . ARG A 1 219 ? 11.865 5.460 15.197 1.00 79.02 382 ARG A C 1
ATOM 1608 O O . ARG A 1 219 ? 10.801 5.235 15.772 1.00 83.29 382 ARG A O 1
ATOM 1616 N N . ALA A 1 220 ? 11.988 6.309 14.173 1.00 77.04 383 ALA A N 1
ATOM 1617 C CA . ALA A 1 220 ? 10.860 7.044 13.592 1.00 77.52 383 ALA A CA 1
ATOM 1618 C C . ALA A 1 220 ? 9.723 6.127 13.126 1.00 79.82 383 ALA A C 1
ATOM 1619 O O . ALA A 1 220 ? 8.560 6.384 13.439 1.00 81.57 383 ALA A O 1
ATOM 1621 N N . LYS A 1 221 ? 10.070 5.060 12.399 1.00 83.91 384 LYS A N 1
ATOM 1622 C CA . LYS A 1 221 ? 9.100 4.050 11.946 1.00 87.97 384 LYS A CA 1
ATOM 1623 C C . LYS A 1 221 ? 8.495 3.281 13.122 1.00 91.28 384 LYS A C 1
ATOM 1624 O O . LYS A 1 221 ? 7.331 2.883 13.063 1.00 91.83 384 LYS A O 1
ATOM 1630 N N . ASP A 1 222 ? 9.295 3.081 14.175 1.00 94.05 385 ASP A N 1
ATOM 1631 C CA . ASP A 1 222 ? 8.864 2.417 15.416 1.00 98.62 385 ASP A CA 1
ATOM 1632 C C . ASP A 1 222 ? 7.759 3.212 16.137 1.00 100.64 385 ASP A C 1
ATOM 1633 O O . ASP A 1 222 ? 6.857 2.620 16.735 1.00 105.70 385 ASP A O 1
ATOM 1638 N N . LYS A 1 223 ? 7.834 4.543 16.062 1.00 98.18 386 LYS A N 1
ATOM 1639 C CA . LYS A 1 223 ? 6.693 5.419 16.341 1.00 99.36 386 LYS A CA 1
ATOM 1640 C C . LYS A 1 223 ? 5.794 5.410 15.099 1.00 103.06 386 LYS A C 1
ATOM 1641 O O . LYS A 1 223 ? 5.481 4.346 14.561 1.00 107.56 386 LYS A O 1
ATOM 1647 N N . TYR A 1 224 ? 5.324 6.584 14.695 1.00 104.31 387 TYR A N 1
ATOM 1648 C CA . TYR A 1 224 ? 5.153 6.903 13.276 1.00 105.19 387 TYR A CA 1
ATOM 1649 C C . TYR A 1 224 ? 5.474 8.377 13.078 1.00 100.07 387 TYR A C 1
ATOM 1650 O O . TYR A 1 224 ? 4.633 9.187 12.683 1.00 99.66 387 TYR A O 1
ATOM 1659 N N . GLN A 1 225 ? 6.727 8.696 13.396 1.00 98.54 388 GLN A N 1
ATOM 1660 C CA . GLN A 1 225 ? 7.280 10.039 13.264 1.00 94.29 388 GLN A CA 1
ATOM 1661 C C . GLN A 1 225 ? 8.064 10.227 11.956 1.00 87.83 388 GLN A C 1
ATOM 1662 O O . GLN A 1 225 ? 8.774 11.221 11.799 1.00 86.52 388 GLN A O 1
ATOM 1668 N N . LEU A 1 226 ? 7.913 9.274 11.030 1.00 84.22 389 LEU A N 1
ATOM 1669 C CA . LEU A 1 226 ? 8.397 9.398 9.650 1.00 81.33 389 L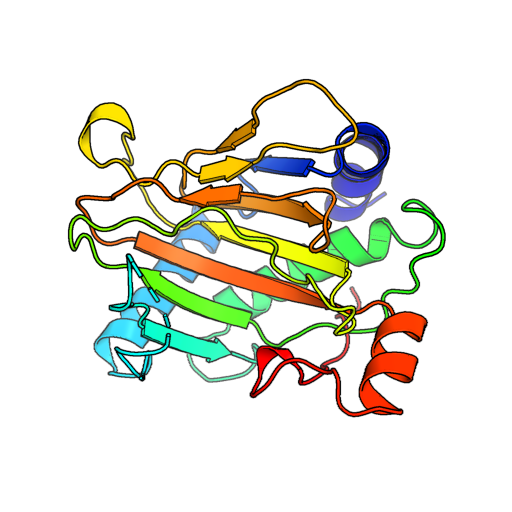EU A CA 1
ATOM 1670 C C . LEU A 1 226 ? 7.619 10.467 8.903 1.00 79.12 389 LEU A C 1
ATOM 1671 O O . LEU A 1 226 ? 6.433 10.677 9.168 1.00 80.40 389 LEU A O 1
ATOM 1676 N N . ALA A 1 227 ? 8.289 11.122 7.957 1.00 77.95 390 ALA A N 1
ATOM 1677 C CA . ALA A 1 227 ? 7.660 12.120 7.098 1.00 81.13 390 ALA A CA 1
ATOM 1678 C C . ALA A 1 227 ? 6.554 11.485 6.270 1.00 83.67 390 ALA A C 1
ATOM 1679 O O . ALA A 1 227 ? 6.636 10.305 5.912 1.00 84.88 390 ALA A O 1
ATOM 1681 N N . SER A 1 228 ? 5.515 12.267 5.995 1.00 88.00 391 SER A N 1
ATOM 1682 C CA . SER A 1 228 ? 4.379 11.801 5.205 1.00 89.35 391 SER A CA 1
ATOM 1683 C C . SER A 1 228 ? 4.731 11.731 3.719 1.00 85.00 391 SER A C 1
ATOM 1684 O O . SER A 1 228 ? 5.621 12.450 3.238 1.00 82.15 391 SER A O 1
ATOM 1687 N N . GLY A 1 229 ? 4.027 10.850 3.013 1.00 81.85 392 GLY A N 1
ATOM 1688 C CA . GLY A 1 229 ? 4.229 10.628 1.587 1.00 77.62 392 GLY A CA 1
ATOM 1689 C C . GLY A 1 229 ? 5.557 9.976 1.254 1.00 75.43 392 GLY A C 1
ATOM 1690 O O . GLY A 1 229 ? 6.099 9.188 2.039 1.00 74.29 392 GLY A O 1
ATOM 1691 N N . GLN A 1 230 ? 6.078 10.331 0.081 1.00 74.17 393 GLN A N 1
ATOM 1692 C CA . GLN A 1 230 ? 7.328 9.781 -0.448 1.00 70.57 393 GLN A CA 1
ATOM 1693 C C . GLN A 1 230 ? 8.562 10.297 0.291 1.00 68.87 393 GLN A C 1
ATOM 1694 O O . GLN A 1 230 ? 9.638 9.700 0.208 1.00 69.22 393 GLN A O 1
ATOM 1700 N N . LYS A 1 231 ? 8.391 11.395 1.025 1.00 68.39 394 LYS A N 1
ATOM 1701 C CA . LYS A 1 231 ? 9.456 11.980 1.833 1.00 67.05 394 LYS A CA 1
ATOM 1702 C C . LYS A 1 231 ? 9.843 11.051 2.995 1.00 66.32 394 LYS A C 1
ATOM 1703 O O . LYS A 1 231 ? 10.873 11.248 3.640 1.00 67.89 394 LYS A O 1
ATOM 1709 N N . GLY A 1 232 ? 9.022 10.027 3.235 1.00 64.55 395 GLY A N 1
ATOM 1710 C CA . GLY A 1 232 ? 9.299 9.014 4.251 1.00 62.67 395 GLY A CA 1
ATOM 1711 C C . GLY A 1 232 ? 9.468 7.598 3.725 1.00 62.00 395 GLY A C 1
ATOM 1712 O O . GLY A 1 232 ? 9.580 6.661 4.513 1.00 64.21 395 GLY A O 1
ATOM 1713 N N . VAL A 1 233 ? 9.491 7.445 2.401 1.00 60.51 396 VAL A N 1
ATOM 1714 C CA . VAL A 1 233 ? 9.625 6.136 1.747 1.00 61.35 396 VAL A CA 1
ATOM 1715 C C . VAL A 1 233 ? 11.094 5.890 1.362 1.00 61.58 396 VAL A C 1
ATOM 1716 O O . VAL A 1 233 ? 11.695 6.690 0.634 1.00 60.35 396 VAL A O 1
ATOM 1720 N N . GLN A 1 234 ? 11.654 4.787 1.871 1.00 61.69 397 GLN A N 1
ATOM 1721 C CA . GLN A 1 234 ? 13.058 4.435 1.653 1.00 61.45 397 GLN A CA 1
ATOM 1722 C C . GLN A 1 234 ? 13.268 3.606 0.390 1.00 62.10 397 GLN A C 1
ATOM 1723 O O . GLN A 1 234 ? 12.452 2.754 0.044 1.00 66.82 397 GLN A O 1
ATOM 1729 N N . VAL A 1 235 ? 14.388 3.878 -0.270 1.00 60.50 398 VAL A N 1
ATOM 1730 C CA . VAL A 1 235 ? 14.845 3.196 -1.476 1.00 61.00 398 VAL A CA 1
ATOM 1731 C C . VAL A 1 235 ? 16.375 3.050 -1.316 1.00 60.10 398 VAL A C 1
ATOM 1732 O O . VAL A 1 235 ? 17.023 3.976 -0.816 1.00 61.23 398 VAL A O 1
ATOM 1736 N N . PRO A 1 236 ? 16.956 1.893 -1.715 1.00 58.74 399 PRO A N 1
ATOM 1737 C CA . PRO A 1 236 ? 18.407 1.697 -1.510 1.00 59.06 399 PRO A CA 1
ATOM 1738 C C . PRO A 1 236 ? 19.324 2.639 -2.303 1.00 57.33 399 PRO A C 1
ATOM 1739 O O . PRO A 1 236 ? 18.949 3.114 -3.371 1.00 58.26 399 PRO A O 1
ATOM 1743 N N . VAL A 1 237 ? 20.508 2.897 -1.752 1.00 58.69 400 VAL A N 1
ATOM 1744 C CA . VAL A 1 237 ? 21.588 3.660 -2.408 1.00 59.74 400 VAL A CA 1
ATOM 1745 C C . VAL A 1 237 ? 22.276 2.771 -3.471 1.00 61.46 400 VAL A C 1
ATOM 1746 O O . VAL A 1 237 ? 22.548 1.595 -3.204 1.00 64.18 400 VAL A O 1
ATOM 1750 N N . SER A 1 238 ? 22.530 3.333 -4.663 1.00 62.46 401 SER A N 1
ATOM 1751 C CA . SER A 1 238 ? 23.172 2.623 -5.792 1.00 65.46 401 SER A CA 1
ATOM 1752 C C . SER A 1 238 ? 24.598 2.202 -5.492 1.00 70.22 401 SER A C 1
ATOM 1753 O O . SER A 1 238 ? 25.305 2.893 -4.759 1.00 69.96 401 SER A O 1
ATOM 1756 N N . GLN A 1 239 ? 25.004 1.077 -6.082 1.00 78.71 402 GLN A N 1
ATOM 1757 C CA . GLN A 1 239 ? 26.393 0.592 -6.075 1.00 86.48 402 GLN A CA 1
ATOM 1758 C C . GLN A 1 239 ? 27.045 0.865 -7.452 1.00 89.06 402 GLN A C 1
ATOM 1759 O O . GLN A 1 239 ? 26.308 1.023 -8.437 1.00 86.32 402 GLN A O 1
ATOM 1765 N N . PRO A 1 240 ? 28.411 0.911 -7.531 1.00 92.88 403 PRO A N 1
ATOM 1766 C CA . PRO A 1 240 ? 29.157 1.443 -8.704 1.00 94.36 403 PRO A CA 1
ATOM 1767 C C . PRO A 1 240 ? 28.610 1.117 -10.105 1.00 95.76 403 PRO A C 1
ATOM 1768 O O . PRO A 1 240 ? 28.286 -0.036 -10.403 1.00 97.66 403 PRO A O 1
#

Solvent-accessible surface area: 11388 Å² total; per-residue (Å²): 118,60,79,43,49,134,51,0,74,106,92,0,10,60,20,2,150,116,109,5,14,2,36,12,77,87,25,21,28,85,74,27,0,26,127,0,28,55,25,0,66,44,24,69,185,46,62,158,14,165,186,97,92,115,178,123,57,96,92,23,45,61,34,10,39,6,68,8,160,61,120,28,4,160,10,0,15,33,3,5,41,76,4,0,10,1,5,50,44,0,79,69,128,15,40,103,56,124,40,99,1,8,0,47,0,19,0,0,1,34,42,35,72,26,67,12,55,89,144,70,31,28,3,72,140,33,11,0,7,4,0,1,1,28,3,17,2,10,94,149,22,51,26,170,100,55,10,2,24,6,31,0,60,11,122,57,83,142,85,74,20,84,5,48,5,54,41,6,32,1,0,0,0,13,1,49,174,68,1,10,7,58,33,97,47,0,136,33,69,13,24,3,5,4,8,14,0,1,13,24,57,39,22,58,140,0,131,118,97,209,89,42,24,104,58,58,79,7,57,67,24,105,16,40,129,148

Nearest PDB structures (foldseek):
  5v1b-assembly1_A  TM=1.004E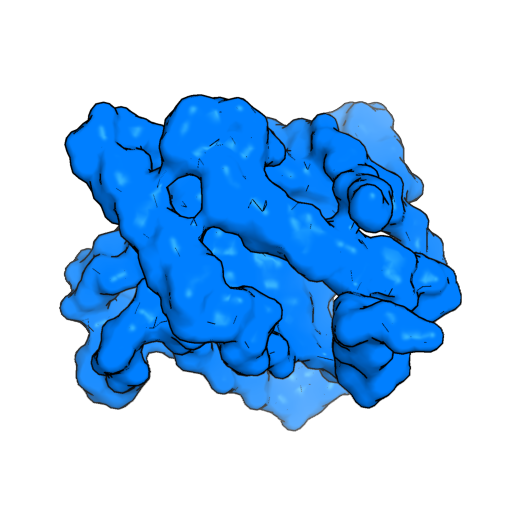+00  e=2.840E-54  Homo sapiens
  5lat-assembly1_A  TM=9.286E-01  e=3.797E-36  Homo sapiens
  6st3-assembly1_A  TM=9.448E-01  e=1.693E-35  Homo sapiens
  4jzr-assembly1_A  TM=9.478E-01  e=9.711E-34  Homo sapiens
  5la9-assembly2_B  TM=9.510E-01  e=8.074E-33  Homo sapiens

CATH classification: 2.60.120.620

Foldseek 3Di:
DDPLLCCQPVAVLVCCQQQLKGKDACLPHPPLLVLQLVLLVVCVVVVNFPDQAPVDGGADKGKHFAQQPDPSRVSVNVVLLSVLSNVVSCPPRNPPFDFFWKFGKIKIKHFQPQDKFDWDFQPADLQFFFKKKKAWADAPDDCVPFNFWKWWCFPNDRDIDTDGRHRRMIMMGTRYPRTTMMTHRGRGMIIMIMMTTGGPVSNVVCVVPVVHDPDSSRPIDGRDDD

Radius of gyration: 16.65 Å; Cα contacts (8 Å, |Δi|>4): 484; chains: 1; bounding box: 43×40×38 Å

Sequence (226 aa):
PSAPERLALDYIVPCMRYYGICVVDSFLGAALGGRVLAEVEALKRGGRLRQLVSPRSIRGDQIAWVEGHEPGCRSIGALMAHVDAVIRHCAGRLGSYKINGRTKAMVACYPGNGLGYVRHVDNPHGDGRCITCIYYLNQNWDVKVHGGLLQIFPEGRPVVANIEPLFDRLLIFWSDRRNPHEVKPAYATRYAITVWYFDADERARAKDKYQLASGQKGVQVPVSQP